Protein AF-0000000085121960 (afdb_homodimer)

pLDDT: mean 97.47, std 1.42, range [91.0, 98.88]

InterPro domains:
  IPR002716 PIN domain [PF01850] (2-125)
  IPR029060 PIN-like domain superfamily [SSF88723] (1-131)

Sequence (270 aa):
MVIVETDFIVAVSSASDARHDEAVRILRRNAGKLKLSPYTLIELDLLVKSGRLIVNLPAYYESLSKLLEFYGISLVEPNPVHLAIAWELRRKYTLTHFDSLHAAVAIAAGEPLASYDEIYRRVKELKYIHPSSLAMVIVETDFIVAVSSASDARHDEAVRILRRNAGKLKLSPYTLIELDLLVKSGRLIVNLPAYYESLSKLLEFYGISLVEPNPVHLAIAWELRRKYTLTHFDSLHAAVAIAAGEPLASYDEIYRRVKELKYIHPSSLA

Structure (mmCIF, N/CA/C/O backbone):
data_AF-0000000085121960-model_v1
#
loop_
_entity.id
_entity.type
_entity.pdbx_description
1 polymer 'PilT protein domain protein'
#
loop_
_atom_site.group_PDB
_atom_site.id
_atom_site.type_symbol
_atom_site.label_atom_id
_atom_site.label_alt_id
_atom_site.label_comp_id
_atom_site.label_asym_id
_atom_site.label_entity_id
_atom_site.label_seq_id
_atom_site.pdbx_PDB_ins_code
_atom_site.Cartn_x
_atom_site.Cartn_y
_atom_site.Cartn_z
_atom_site.occupancy
_atom_site.B_iso_or_equiv
_atom_site.auth_seq_id
_atom_site.auth_comp_id
_atom_site.auth_asym_id
_atom_site.auth_atom_id
_atom_site.pdbx_PDB_model_num
ATOM 1 N N . MET A 1 1 ? -6.656 6.973 18.484 1 95.25 1 MET A N 1
ATOM 2 C CA . MET A 1 1 ? -5.562 7.223 17.562 1 95.25 1 MET A CA 1
ATOM 3 C C . MET A 1 1 ? -6.047 8.023 16.359 1 95.25 1 MET A C 1
ATOM 5 O O . MET A 1 1 ? -7.25 8.117 16.109 1 95.25 1 MET A O 1
ATOM 9 N N . VAL A 1 2 ? -5.152 8.789 15.719 1 98.44 2 VAL A N 1
ATOM 10 C CA . VAL A 1 2 ? -5.469 9.594 14.539 1 98.44 2 VAL A CA 1
ATOM 11 C C . VAL A 1 2 ? -4.648 9.109 13.352 1 98.44 2 VAL A C 1
ATOM 13 O O . VAL A 1 2 ? -3.455 8.828 13.484 1 98.44 2 VAL A O 1
ATOM 16 N N . ILE A 1 3 ? -5.32 8.93 12.234 1 98.75 3 ILE A N 1
ATOM 17 C CA . ILE A 1 3 ? -4.609 8.625 11 1 98.75 3 ILE A CA 1
ATOM 18 C C . ILE A 1 3 ? -4.184 9.914 10.312 1 98.75 3 ILE A C 1
ATOM 20 O O . ILE A 1 3 ? -5 10.828 10.133 1 98.75 3 ILE A O 1
ATOM 24 N N . VAL A 1 4 ? -2.922 10 9.984 1 98.62 4 VAL A N 1
ATOM 25 C CA . VAL A 1 4 ? -2.422 11.203 9.312 1 98.62 4 VAL A CA 1
ATOM 26 C C . VAL A 1 4 ? -2.203 10.914 7.832 1 98.62 4 VAL A C 1
ATOM 28 O O . VAL A 1 4 ? -1.774 9.812 7.461 1 98.62 4 VAL A O 1
ATOM 31 N N . GLU A 1 5 ? -2.529 11.859 7.016 1 98.25 5 GLU A N 1
ATOM 32 C CA . GLU A 1 5 ? -2.453 11.734 5.562 1 98.25 5 GLU A CA 1
ATOM 33 C C . GLU A 1 5 ? -1.028 11.961 5.062 1 98.25 5 GLU A C 1
ATOM 35 O O . GLU A 1 5 ? -0.172 12.445 5.809 1 98.25 5 GLU A O 1
ATOM 40 N N . THR A 1 6 ? -0.807 11.656 3.83 1 98.12 6 THR A N 1
ATOM 41 C CA . THR A 1 6 ? 0.503 11.727 3.193 1 98.12 6 THR A CA 1
ATOM 42 C C . THR A 1 6 ? 1.063 13.148 3.264 1 98.12 6 THR A C 1
ATOM 44 O O . THR A 1 6 ? 2.27 13.336 3.436 1 98.12 6 THR A O 1
ATOM 47 N N . ASP A 1 7 ? 0.188 14.18 3.188 1 97.81 7 ASP A N 1
ATOM 48 C CA . ASP A 1 7 ? 0.637 15.57 3.207 1 97.81 7 ASP A CA 1
ATOM 49 C C . ASP A 1 7 ? 1.291 15.914 4.543 1 97.81 7 ASP A C 1
ATOM 51 O O . ASP A 1 7 ? 2.232 16.703 4.59 1 97.81 7 ASP A O 1
ATOM 55 N N . PHE A 1 8 ? 0.855 15.305 5.598 1 98.31 8 PHE A N 1
ATOM 56 C CA . PHE A 1 8 ? 1.446 15.508 6.914 1 98.31 8 PHE A CA 1
ATOM 57 C C . PHE A 1 8 ? 2.869 14.969 6.961 1 98.31 8 PHE A C 1
ATOM 59 O O . PHE A 1 8 ? 3.777 15.633 7.457 1 98.31 8 PHE A O 1
ATOM 66 N N . ILE A 1 9 ? 3.119 13.789 6.453 1 97.75 9 ILE A N 1
ATOM 67 C CA . ILE A 1 9 ? 4.426 13.133 6.453 1 97.75 9 ILE A CA 1
ATOM 68 C C . ILE A 1 9 ? 5.387 13.906 5.555 1 97.75 9 ILE A C 1
ATOM 70 O O . ILE A 1 9 ? 6.574 14.039 5.867 1 97.75 9 ILE A O 1
ATOM 74 N N . VAL A 1 10 ? 4.852 14.414 4.418 1 97.44 10 VAL A N 1
ATOM 75 C CA . VAL A 1 10 ? 5.672 15.234 3.533 1 97.44 10 VAL A CA 1
ATOM 76 C C . VAL A 1 10 ? 6.102 16.516 4.266 1 97.44 10 VAL A C 1
ATOM 78 O O . VAL A 1 10 ? 7.27 16.891 4.215 1 97.44 10 VAL A O 1
ATOM 81 N N . ALA A 1 11 ? 5.156 17.125 4.992 1 97.88 11 ALA A N 1
ATOM 82 C CA . ALA A 1 11 ? 5.461 18.344 5.754 1 97.88 11 ALA A CA 1
ATOM 83 C C . ALA A 1 11 ? 6.512 18.062 6.824 1 97.88 11 ALA A C 1
ATOM 85 O O . ALA A 1 11 ? 7.422 18.859 7.039 1 97.88 11 ALA A O 1
ATOM 86 N N . VAL A 1 12 ? 6.422 16.922 7.492 1 97.69 12 VAL A N 1
ATOM 87 C CA . VAL A 1 12 ? 7.363 16.531 8.539 1 97.69 12 VAL A CA 1
ATOM 88 C C . VAL A 1 12 ? 8.75 16.328 7.934 1 97.69 12 VAL A C 1
ATOM 90 O O . VAL A 1 12 ? 9.758 16.75 8.516 1 97.69 12 VAL A O 1
ATOM 93 N N . SER A 1 13 ? 8.812 15.773 6.734 1 94.69 13 SER A N 1
ATOM 94 C CA . SER A 1 13 ? 10.062 15.281 6.176 1 94.69 13 SER A CA 1
ATOM 95 C C . SER A 1 13 ? 10.766 16.359 5.359 1 94.69 13 SER A C 1
ATOM 97 O O . SER A 1 13 ? 11.938 16.234 5.012 1 94.69 13 SER A O 1
ATOM 99 N N . SER A 1 14 ? 10.047 17.391 4.965 1 93.69 14 SER A N 1
ATOM 100 C CA . SER A 1 14 ? 10.609 18.438 4.113 1 93.69 14 SER A CA 1
ATOM 101 C C . SER A 1 14 ? 10.781 19.75 4.887 1 93.69 14 SER A C 1
ATOM 103 O O . SER A 1 14 ? 9.812 20.453 5.148 1 93.69 14 SER A O 1
ATOM 105 N N . ALA A 1 15 ? 11.984 20.125 5.051 1 93.06 15 ALA A N 1
ATOM 106 C CA . ALA A 1 15 ? 12.289 21.344 5.801 1 93.06 15 ALA A CA 1
ATOM 107 C C . ALA A 1 15 ? 11.812 22.594 5.047 1 93.06 15 ALA A C 1
ATOM 109 O O . ALA A 1 15 ? 11.578 23.641 5.648 1 93.06 15 ALA A O 1
ATOM 110 N N . SER A 1 16 ? 11.688 22.469 3.73 1 93.88 16 SER A N 1
ATOM 111 C CA . SER A 1 16 ? 11.305 23.609 2.916 1 93.88 16 SER A CA 1
ATOM 112 C C . SER A 1 16 ? 9.789 23.766 2.852 1 93.88 16 SER A C 1
ATOM 114 O O . SER A 1 16 ? 9.273 24.766 2.342 1 93.88 16 SER A O 1
ATOM 116 N N . ASP A 1 17 ? 9.078 22.75 3.365 1 94.94 17 ASP A N 1
ATOM 117 C CA . ASP A 1 17 ? 7.621 22.844 3.406 1 94.94 17 ASP A CA 1
ATOM 118 C C . ASP A 1 17 ? 7.168 23.922 4.395 1 94.94 17 ASP A C 1
ATOM 120 O O . ASP A 1 17 ? 7.68 24 5.512 1 94.94 17 ASP A O 1
ATOM 124 N N . ALA A 1 18 ? 6.223 24.75 4.023 1 96.12 18 ALA A N 1
ATOM 125 C CA . ALA A 1 18 ? 5.738 25.859 4.836 1 96.12 18 ALA A CA 1
ATOM 126 C C . ALA A 1 18 ? 5.16 25.359 6.156 1 96.12 18 ALA A C 1
ATOM 128 O O . ALA A 1 18 ? 5.133 26.094 7.148 1 96.12 18 ALA A O 1
ATOM 129 N N . ARG A 1 19 ? 4.77 24.109 6.219 1 97.56 19 ARG A N 1
ATOM 130 C CA . ARG A 1 19 ? 4.113 23.562 7.402 1 97.56 19 ARG A CA 1
ATOM 131 C C . ARG A 1 19 ? 5.078 22.703 8.219 1 97.56 19 ARG A C 1
ATOM 133 O O . ARG A 1 19 ? 4.672 22.031 9.164 1 97.56 19 ARG A O 1
ATOM 140 N N . HIS A 1 20 ? 6.32 22.688 7.828 1 98 20 HIS A N 1
ATOM 141 C CA . HIS A 1 20 ? 7.309 21.797 8.414 1 98 20 HIS A CA 1
ATOM 142 C C . HIS A 1 20 ? 7.363 21.938 9.93 1 98 20 HIS A C 1
ATOM 144 O O . HIS A 1 20 ? 7.176 20.969 10.664 1 98 20 HIS A O 1
ATOM 150 N N . ASP A 1 21 ? 7.531 23.188 10.406 1 97.94 21 ASP A N 1
ATOM 151 C CA . ASP A 1 21 ? 7.699 23.422 11.836 1 97.94 21 ASP A CA 1
ATOM 152 C C . ASP A 1 21 ? 6.457 22.984 12.617 1 97.94 21 ASP A C 1
ATOM 154 O O . ASP A 1 21 ? 6.566 22.344 13.656 1 97.94 21 ASP A O 1
ATOM 158 N N . GLU A 1 22 ? 5.359 23.312 12.117 1 98.31 22 GLU A N 1
ATOM 159 C CA . GLU A 1 22 ? 4.113 22.906 12.766 1 98.31 22 GLU A CA 1
ATOM 160 C C . GLU A 1 22 ? 3.973 21.391 12.789 1 98.31 22 GLU A C 1
ATOM 162 O O . GLU A 1 22 ? 3.631 20.812 13.812 1 98.31 22 GLU A O 1
ATOM 167 N N . ALA A 1 23 ? 4.211 20.688 11.633 1 98.56 23 ALA A N 1
ATOM 168 C CA . ALA A 1 23 ? 4.07 19.25 11.508 1 98.56 23 ALA A CA 1
ATOM 169 C C . ALA A 1 23 ? 5.004 18.516 12.477 1 98.56 23 ALA A C 1
ATOM 171 O O . ALA A 1 23 ? 4.613 17.531 13.102 1 98.56 23 ALA A O 1
ATOM 172 N N . VAL A 1 24 ? 6.238 19.047 12.625 1 98.19 24 VAL A N 1
ATOM 173 C CA . VAL A 1 24 ? 7.215 18.438 13.523 1 98.19 24 VAL A CA 1
ATOM 174 C C . VAL A 1 24 ? 6.75 18.578 14.969 1 98.19 24 VAL A C 1
ATOM 176 O O . VAL A 1 24 ? 6.859 17.641 15.766 1 98.19 24 VAL A O 1
ATOM 179 N N . ARG A 1 25 ? 6.215 19.719 15.312 1 98.31 25 ARG A N 1
ATOM 180 C CA . ARG A 1 25 ? 5.688 19.938 16.656 1 98.31 25 ARG A CA 1
ATOM 181 C C . ARG A 1 25 ? 4.543 18.969 16.953 1 98.31 25 ARG A C 1
ATOM 183 O O . ARG A 1 25 ? 4.484 18.375 18.031 1 98.31 25 ARG A O 1
ATOM 190 N N . ILE A 1 26 ? 3.66 18.844 15.977 1 98.56 26 ILE A N 1
ATOM 191 C CA . ILE A 1 26 ? 2.518 17.938 16.109 1 98.56 26 ILE A CA 1
ATOM 192 C C . ILE A 1 26 ? 3.006 16.516 16.281 1 98.56 26 ILE A C 1
ATOM 194 O O . ILE A 1 26 ? 2.502 15.773 17.125 1 98.56 26 ILE A O 1
ATOM 198 N N . LEU A 1 27 ? 3.982 16.141 15.492 1 98.38 27 LEU A N 1
ATOM 199 C CA . LEU A 1 27 ? 4.562 14.797 15.562 1 98.38 27 LEU A CA 1
ATOM 200 C C . LEU A 1 27 ? 5.121 14.516 16.953 1 98.38 27 LEU A C 1
ATOM 202 O O . LEU A 1 27 ? 4.832 13.477 17.547 1 98.38 27 LEU A O 1
ATOM 206 N N . ARG A 1 28 ? 5.836 15.477 17.484 1 98.12 28 ARG A N 1
ATOM 207 C CA . ARG A 1 28 ? 6.461 15.328 18.781 1 98.12 28 ARG A CA 1
ATOM 208 C C . ARG A 1 28 ? 5.406 15.234 19.891 1 98.12 28 ARG A C 1
ATOM 210 O O . ARG A 1 28 ? 5.516 14.391 20.781 1 98.12 28 ARG A O 1
ATOM 217 N N . ARG A 1 29 ? 4.391 15.961 19.781 1 97.94 29 ARG A N 1
ATOM 218 C CA . ARG A 1 29 ? 3.361 16.047 20.812 1 97.94 29 ARG A CA 1
ATOM 219 C C . ARG A 1 29 ? 2.469 14.812 20.812 1 97.94 29 ARG A C 1
ATOM 221 O O . ARG A 1 29 ? 1.877 14.461 21.828 1 97.94 29 ARG A O 1
ATOM 228 N N . ASN A 1 30 ? 2.381 14.211 19.688 1 98.19 30 ASN A N 1
ATOM 229 C CA . ASN A 1 30 ? 1.439 13.102 19.547 1 98.19 30 ASN A CA 1
ATOM 230 C C . ASN A 1 30 ? 2.16 11.781 19.297 1 98.19 30 ASN A C 1
ATOM 232 O O . ASN A 1 30 ? 1.61 10.875 18.672 1 98.19 30 ASN A O 1
ATOM 236 N N . ALA A 1 31 ? 3.398 11.727 19.75 1 97.25 31 ALA A N 1
ATOM 237 C CA . ALA A 1 31 ? 4.164 10.484 19.609 1 97.25 31 ALA A CA 1
ATOM 238 C C . ALA A 1 31 ? 3.385 9.305 20.188 1 97.25 31 ALA A C 1
ATOM 240 O O . ALA A 1 31 ? 2.807 9.391 21.266 1 97.25 31 ALA A O 1
ATOM 241 N N . GLY A 1 32 ? 3.279 8.258 19.406 1 97.56 32 GLY A N 1
ATOM 242 C CA . GLY A 1 32 ? 2.59 7.051 19.844 1 97.56 32 GLY A CA 1
ATOM 243 C C . GLY A 1 32 ? 1.089 7.117 19.625 1 97.56 32 GLY A C 1
ATOM 244 O O . GLY A 1 32 ? 0.378 6.148 19.906 1 97.56 32 GLY A O 1
ATOM 245 N N . LYS A 1 33 ? 0.595 8.234 19.062 1 98 33 LYS A N 1
ATOM 246 C CA . LYS A 1 33 ? -0.849 8.43 18.953 1 98 33 LYS A CA 1
ATOM 247 C C . LYS A 1 33 ? -1.276 8.578 17.5 1 98 33 LYS A C 1
ATOM 249 O O . LYS A 1 33 ? -2.445 8.852 17.219 1 98 33 LYS A O 1
ATOM 254 N N . LEU A 1 34 ? -0.331 8.461 16.609 1 98.44 34 LEU A N 1
ATOM 255 C CA . LEU A 1 34 ? -0.587 8.633 15.188 1 98.44 34 LEU A CA 1
ATOM 256 C C . LEU A 1 34 ? -0.409 7.312 14.445 1 98.44 34 LEU A C 1
ATOM 258 O O . LEU A 1 34 ? 0.434 6.492 14.812 1 98.44 34 LEU A O 1
ATOM 262 N N . LYS A 1 35 ? -1.202 7.16 13.414 1 98.25 35 LYS A N 1
ATOM 263 C CA . LYS A 1 35 ? -1.062 6.059 12.461 1 98.25 35 LYS A CA 1
ATOM 264 C C . LYS A 1 35 ? -1.028 6.57 11.023 1 98.25 35 LYS A C 1
ATOM 266 O O . LYS A 1 35 ? -1.377 7.727 10.766 1 98.25 35 LYS A O 1
ATOM 271 N N . LEU A 1 36 ? -0.566 5.734 10.219 1 97.94 36 LEU A N 1
ATOM 272 C CA . LEU A 1 36 ? -0.521 6.062 8.797 1 97.94 36 LEU A CA 1
ATOM 273 C C . LEU A 1 36 ? -1.375 5.094 7.988 1 97.94 36 LEU A C 1
ATOM 275 O O . LEU A 1 36 ? -1.459 3.908 8.32 1 97.94 36 LEU A O 1
ATOM 279 N N . SER A 1 37 ? -2.021 5.641 6.93 1 97.88 37 SER A N 1
ATOM 280 C CA . SER A 1 37 ? -2.621 4.773 5.922 1 97.88 37 SER A CA 1
ATOM 281 C C . SER A 1 37 ? -1.578 3.85 5.297 1 97.88 37 SER A C 1
ATOM 283 O O . SER A 1 37 ? -0.458 4.273 5.008 1 97.88 37 SER A O 1
ATOM 285 N N . PRO A 1 38 ? -1.947 2.604 5.125 1 97 38 PRO A N 1
ATOM 286 C CA . PRO A 1 38 ? -0.981 1.702 4.496 1 97 38 PRO A CA 1
ATOM 287 C C . PRO A 1 38 ? -0.669 2.09 3.051 1 97 38 PRO A C 1
ATOM 289 O O . PRO A 1 38 ? 0.305 1.603 2.473 1 97 38 PRO A O 1
ATOM 292 N N . TYR A 1 39 ? -1.401 3.02 2.438 1 97.94 39 TYR A N 1
ATOM 293 C CA . TYR A 1 39 ? -1.257 3.395 1.035 1 97.94 39 TYR A CA 1
ATOM 294 C C . TYR A 1 39 ? -0.374 4.629 0.889 1 97.94 39 TYR A C 1
ATOM 296 O O . TYR A 1 39 ? -0.057 5.043 -0.229 1 97.94 39 TYR A O 1
ATOM 304 N N . THR A 1 40 ? 0.069 5.152 2.062 1 98.19 40 THR A N 1
ATOM 305 C CA . THR A 1 40 ? 0.896 6.355 2.076 1 98.19 40 THR A CA 1
ATOM 306 C C . THR A 1 40 ? 2.244 6.09 1.411 1 98.19 40 THR A C 1
ATOM 308 O O . THR A 1 40 ? 2.719 6.902 0.614 1 98.19 40 THR A O 1
ATOM 311 N N . LEU A 1 41 ? 2.797 4.898 1.649 1 98.06 41 LEU A N 1
ATOM 312 C CA . LEU A 1 41 ? 4.152 4.633 1.178 1 98.06 41 LEU A CA 1
ATOM 313 C C . LEU A 1 41 ? 4.184 4.516 -0.343 1 98.06 41 LEU A C 1
ATOM 315 O O . LEU A 1 41 ? 5.074 5.066 -0.993 1 98.06 41 LEU A O 1
ATOM 319 N N . ILE A 1 42 ? 3.197 3.834 -0.918 1 97.69 42 ILE A N 1
ATOM 320 C CA . ILE A 1 42 ? 3.168 3.717 -2.371 1 97.69 42 ILE A CA 1
ATOM 321 C C . ILE A 1 42 ? 2.871 5.082 -2.994 1 97.69 42 ILE A C 1
ATOM 323 O O . ILE A 1 42 ? 3.389 5.406 -4.062 1 97.69 42 ILE A O 1
ATOM 327 N N . GLU A 1 43 ? 2.004 5.816 -2.354 1 97.19 43 GLU A N 1
ATOM 328 C CA . GLU A 1 43 ? 1.742 7.168 -2.84 1 97.19 43 GLU A CA 1
ATOM 329 C C . GLU A 1 43 ? 3.02 8 -2.861 1 97.19 43 GLU A C 1
ATOM 331 O O . GLU A 1 43 ? 3.318 8.664 -3.859 1 97.19 43 GLU A O 1
ATOM 336 N N . LEU A 1 44 ? 3.801 7.996 -1.776 1 97.56 44 LEU A N 1
ATOM 337 C CA . LEU A 1 44 ? 5.066 8.719 -1.693 1 97.56 44 LEU A CA 1
ATOM 338 C C . LEU A 1 44 ? 6.016 8.281 -2.801 1 97.56 44 LEU A C 1
ATOM 340 O O . LEU A 1 44 ? 6.648 9.117 -3.449 1 97.56 44 LEU A O 1
ATOM 344 N N . ASP A 1 45 ? 6.066 6.969 -2.996 1 97.56 45 ASP A N 1
ATOM 345 C CA . ASP A 1 45 ? 6.973 6.426 -4.004 1 97.56 45 ASP A CA 1
ATOM 346 C C . ASP A 1 45 ? 6.578 6.883 -5.406 1 97.56 45 ASP A C 1
ATOM 348 O O . ASP A 1 45 ? 7.441 7.172 -6.234 1 97.56 45 ASP A O 1
ATOM 352 N N . LEU A 1 46 ? 5.277 6.98 -5.68 1 95.19 46 LEU A N 1
ATOM 353 C CA . LEU A 1 46 ? 4.793 7.453 -6.973 1 95.19 46 LEU A CA 1
ATOM 354 C C . LEU A 1 46 ? 5.062 8.945 -7.145 1 95.19 46 LEU A C 1
ATOM 356 O O . LEU A 1 46 ? 5.344 9.406 -8.25 1 95.19 46 LEU A O 1
ATOM 360 N N . LEU A 1 47 ? 4.949 9.719 -6.09 1 95.81 47 LEU A N 1
ATOM 361 C CA . LEU A 1 47 ? 5.293 11.133 -6.141 1 95.81 47 LEU A CA 1
ATOM 362 C C . LEU A 1 47 ? 6.766 11.328 -6.48 1 95.81 47 LEU A C 1
ATOM 364 O O . LEU A 1 47 ? 7.117 12.219 -7.258 1 95.81 47 LEU A O 1
ATOM 368 N N . VAL A 1 48 ? 7.59 1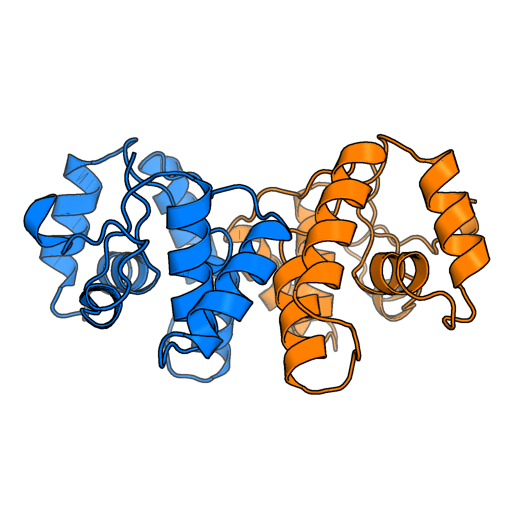0.5 -5.895 1 96.62 4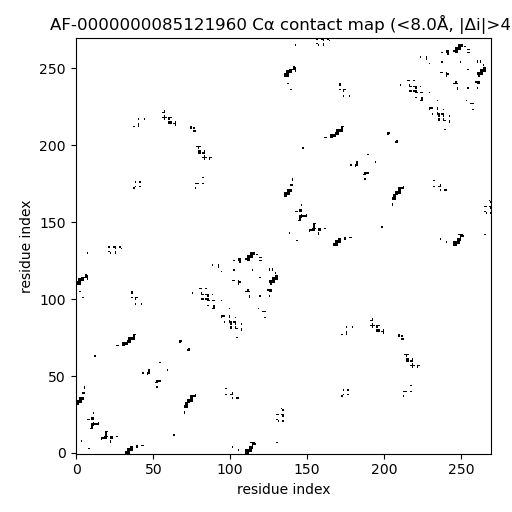8 VAL A N 1
ATOM 369 C CA . VAL A 1 48 ? 9.023 10.555 -6.164 1 96.62 48 VAL A CA 1
ATOM 370 C C . VAL A 1 48 ? 9.289 10.18 -7.621 1 96.62 48 VAL A C 1
ATOM 372 O O . VAL A 1 48 ? 10.016 10.883 -8.328 1 96.62 48 VAL A O 1
ATOM 375 N N . LYS A 1 49 ? 8.672 9.125 -8.055 1 93.94 49 LYS A N 1
ATOM 376 C CA . LYS A 1 49 ? 8.852 8.625 -9.414 1 93.94 49 LYS A CA 1
ATOM 377 C C . LYS A 1 49 ? 8.438 9.672 -10.445 1 93.94 49 LYS A C 1
ATOM 379 O O . LY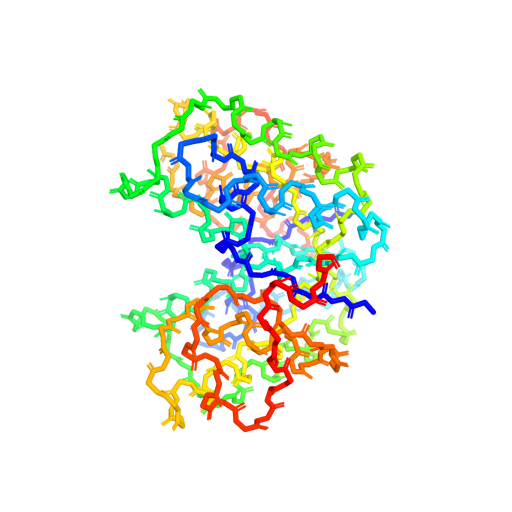S A 1 49 ? 9.07 9.805 -11.492 1 93.94 49 LYS A O 1
ATOM 384 N N . SER A 1 50 ? 7.41 10.43 -10.18 1 94.56 50 SER A N 1
ATOM 385 C CA . SER A 1 50 ? 6.863 11.406 -11.117 1 94.56 50 SER A CA 1
ATOM 386 C C . SER A 1 50 ? 7.648 12.711 -11.062 1 94.56 50 SER A C 1
ATOM 388 O O . SER A 1 50 ? 7.426 13.609 -11.883 1 94.56 50 SER A O 1
ATOM 390 N N . GLY A 1 51 ? 8.461 12.922 -10.078 1 94.81 51 GLY A N 1
ATOM 391 C CA . GLY A 1 51 ? 9.227 14.148 -9.914 1 94.81 51 GLY A CA 1
ATOM 392 C C . GLY A 1 51 ? 8.5 15.203 -9.094 1 94.81 51 GLY A C 1
ATOM 393 O O . GLY A 1 51 ? 9.023 16.297 -8.883 1 94.81 51 GLY A O 1
ATOM 394 N N . ARG A 1 52 ? 7.332 14.906 -8.523 1 94.88 52 ARG A N 1
ATOM 395 C CA . ARG A 1 52 ? 6.551 15.859 -7.742 1 94.88 52 ARG A CA 1
ATOM 396 C C . ARG A 1 52 ? 7.09 15.969 -6.32 1 94.88 52 ARG A C 1
ATOM 398 O O . ARG A 1 52 ? 6.777 16.922 -5.605 1 94.88 52 ARG A O 1
ATOM 405 N N . LEU A 1 53 ? 7.84 15 -5.938 1 95.31 53 LEU A N 1
ATOM 406 C CA . LEU A 1 53 ? 8.594 15 -4.688 1 95.31 53 LEU A CA 1
ATOM 407 C C . LEU A 1 53 ? 10.07 14.688 -4.945 1 95.31 53 LEU A C 1
ATOM 409 O O . LEU A 1 53 ? 10.406 13.594 -5.402 1 95.31 53 L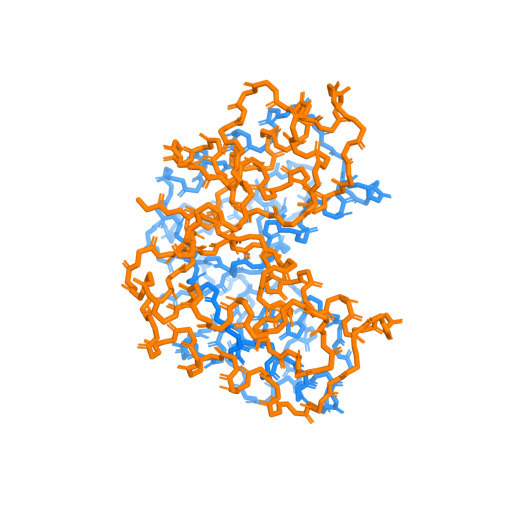EU A O 1
ATOM 413 N N . ILE A 1 54 ? 10.914 15.617 -4.707 1 95.75 54 ILE A N 1
ATOM 414 C CA . ILE A 1 54 ? 12.344 15.469 -4.957 1 95.75 54 ILE A CA 1
ATOM 415 C C . ILE A 1 54 ? 13.07 15.164 -3.648 1 95.75 54 ILE A C 1
ATOM 417 O O . ILE A 1 54 ? 13.055 15.977 -2.721 1 95.75 54 ILE A O 1
ATOM 421 N N . VAL A 1 55 ? 13.656 14.031 -3.604 1 96.69 55 VAL A N 1
ATOM 422 C CA . VAL A 1 55 ? 14.336 13.602 -2.389 1 96.69 55 VAL A CA 1
ATOM 423 C C . VAL A 1 55 ? 15.617 12.844 -2.754 1 96.69 55 VAL A C 1
ATOM 425 O O . VAL A 1 55 ? 15.812 12.469 -3.912 1 96.69 55 VAL A O 1
ATOM 428 N N . ASN A 1 56 ? 16.516 12.688 -1.787 1 96.38 56 ASN A N 1
ATOM 429 C CA . ASN A 1 56 ? 17.719 11.875 -1.957 1 96.38 56 ASN A CA 1
ATOM 430 C C . ASN A 1 56 ? 17.438 10.406 -1.661 1 96.38 56 ASN A C 1
ATOM 432 O O . ASN A 1 56 ? 17.109 10.047 -0.529 1 96.38 56 ASN A O 1
ATOM 436 N N . LEU A 1 57 ? 17.641 9.594 -2.701 1 96.81 57 LEU A N 1
ATOM 437 C CA . LEU A 1 57 ? 17.359 8.172 -2.559 1 96.81 57 LEU A CA 1
ATOM 438 C C . LEU A 1 57 ? 18.656 7.367 -2.525 1 96.81 57 LEU A C 1
ATOM 440 O O . LEU A 1 57 ? 19.641 7.746 -3.164 1 96.81 57 LEU A O 1
ATOM 444 N N . PRO A 1 58 ? 18.656 6.305 -1.708 1 97.19 58 PRO A N 1
ATOM 445 C CA . PRO A 1 58 ? 17.578 5.699 -0.925 1 97.19 58 PRO A CA 1
ATOM 446 C C . PRO A 1 58 ? 17.484 6.258 0.492 1 97.19 58 PRO A C 1
ATOM 448 O O . PRO A 1 58 ? 16.641 5.836 1.275 1 97.19 58 PRO A O 1
ATOM 451 N N . ALA A 1 59 ? 18.281 7.258 0.857 1 97.75 59 ALA A N 1
ATOM 452 C CA . ALA A 1 59 ? 18.422 7.797 2.205 1 97.75 59 ALA A CA 1
ATOM 453 C C . ALA A 1 59 ? 17.094 8.328 2.736 1 97.75 59 ALA A C 1
ATOM 455 O O . ALA A 1 59 ? 16.812 8.211 3.93 1 97.75 59 ALA A O 1
ATOM 456 N N . TYR A 1 60 ? 16.312 8.914 1.871 1 98 60 TYR A N 1
ATOM 457 C CA . TYR A 1 60 ? 15.016 9.438 2.273 1 98 60 TYR A CA 1
ATOM 458 C C . TYR A 1 60 ? 14.156 8.352 2.895 1 98 60 TYR A C 1
ATOM 460 O O . TYR A 1 60 ? 13.602 8.531 3.982 1 98 60 TYR A O 1
ATOM 468 N N . TYR A 1 61 ? 14.039 7.18 2.295 1 98.5 61 TYR A N 1
ATOM 469 C CA . TYR A 1 61 ? 13.203 6.086 2.783 1 98.5 61 TYR A CA 1
ATOM 470 C C . TYR A 1 61 ? 13.766 5.516 4.082 1 98.5 61 TYR A C 1
ATOM 472 O O . TYR A 1 61 ? 13.008 5.188 4.996 1 98.5 61 TYR A O 1
ATOM 480 N N . GLU A 1 62 ? 15.07 5.375 4.145 1 98.12 62 GLU A N 1
ATOM 481 C CA . GLU A 1 62 ? 15.711 4.875 5.359 1 98.12 62 GLU A CA 1
ATOM 482 C C . GLU A 1 62 ? 15.453 5.809 6.539 1 98.12 62 GLU A C 1
ATOM 484 O O . GLU A 1 62 ? 15.148 5.348 7.641 1 98.12 62 GLU A O 1
ATOM 489 N N . SER A 1 63 ? 15.555 7.105 6.285 1 97.94 63 SER A N 1
ATOM 490 C CA . SER A 1 63 ? 15.289 8.094 7.324 1 97.94 63 SER A CA 1
ATOM 491 C C . SER A 1 63 ? 13.828 8.078 7.746 1 97.94 63 SER A C 1
ATOM 493 O O . SER A 1 63 ? 13.516 8.227 8.93 1 97.94 63 SER A O 1
ATOM 495 N N . LEU A 1 64 ? 12.945 7.953 6.781 1 98.12 64 LEU A N 1
ATOM 496 C CA . LEU A 1 64 ? 11.516 7.895 7.082 1 98.12 64 LEU A CA 1
ATOM 497 C C . LEU A 1 64 ? 11.195 6.688 7.957 1 98.12 64 LEU A C 1
ATOM 499 O O . LEU A 1 64 ? 10.391 6.789 8.891 1 98.12 64 LEU A O 1
ATOM 503 N N . SER A 1 65 ? 11.781 5.535 7.652 1 98.25 65 SER A N 1
ATOM 504 C CA . SER A 1 65 ? 11.594 4.336 8.461 1 98.25 65 SER A CA 1
ATOM 505 C C . SER A 1 65 ? 11.984 4.578 9.914 1 98.25 65 SER A C 1
ATOM 507 O O . SER A 1 65 ? 11.242 4.227 10.828 1 98.25 65 SER A O 1
ATOM 509 N N . LYS A 1 66 ? 13.117 5.203 10.133 1 98.06 66 LYS A N 1
ATOM 510 C CA . LYS A 1 66 ? 13.602 5.508 11.477 1 98.06 66 LYS A CA 1
ATOM 511 C C . LYS A 1 66 ? 12.672 6.5 12.18 1 98.06 66 LYS A C 1
ATOM 513 O O . LYS A 1 66 ? 12.43 6.379 13.383 1 98.06 66 LYS A O 1
ATOM 518 N N . LEU A 1 67 ? 12.234 7.465 11.422 1 97.88 67 LEU A N 1
ATOM 519 C CA . LEU A 1 67 ? 11.328 8.477 11.961 1 97.88 67 LEU A CA 1
ATOM 520 C C . LEU A 1 67 ? 10.047 7.836 12.484 1 97.88 67 LEU A C 1
ATOM 522 O O . LEU A 1 67 ? 9.617 8.109 13.602 1 97.88 67 LEU A O 1
ATOM 526 N N . LEU A 1 68 ? 9.438 6.98 11.656 1 98.06 68 LEU A N 1
ATOM 527 C CA . LEU A 1 68 ? 8.203 6.316 12.047 1 98.06 68 LEU A CA 1
ATOM 528 C C . LEU A 1 68 ? 8.406 5.461 13.289 1 98.06 68 LEU A C 1
ATOM 530 O O . LEU A 1 68 ? 7.582 5.484 14.211 1 98.06 68 LEU A O 1
ATOM 534 N N . GLU A 1 69 ? 9.5 4.762 13.273 1 97.69 69 GLU A N 1
ATOM 535 C CA . GLU A 1 69 ? 9.82 3.912 14.422 1 97.69 69 GLU A CA 1
ATOM 536 C C . GLU A 1 69 ? 10.039 4.746 15.68 1 97.69 69 GLU A C 1
ATOM 538 O O . GLU A 1 69 ? 9.5 4.426 16.734 1 97.69 69 GLU A O 1
ATOM 543 N N . PHE A 1 70 ? 10.766 5.785 15.602 1 98 70 PHE A N 1
ATOM 544 C CA . PHE A 1 70 ? 11.133 6.621 16.734 1 98 70 PHE A CA 1
ATOM 545 C C . PHE A 1 70 ? 9.898 7.246 17.375 1 98 70 PHE A C 1
ATOM 547 O O . PHE A 1 70 ? 9.781 7.285 18.594 1 98 70 PHE A O 1
ATOM 554 N N . TYR A 1 71 ? 8.93 7.641 16.531 1 98.06 71 TYR A N 1
ATOM 555 C CA . TYR A 1 71 ? 7.773 8.352 17.047 1 98.06 71 TYR A CA 1
ATOM 556 C C . TYR A 1 71 ? 6.598 7.41 17.25 1 98.06 71 TYR A C 1
ATOM 558 O O . TYR A 1 71 ? 5.488 7.852 17.562 1 98.06 71 TYR A O 1
ATOM 566 N N . GLY A 1 72 ? 6.84 6.109 17.047 1 97.62 72 GLY A N 1
ATOM 567 C CA . GLY A 1 72 ? 5.82 5.105 17.312 1 97.62 72 GLY A CA 1
ATOM 568 C C . GLY A 1 72 ? 4.637 5.195 16.375 1 97.62 72 GLY A C 1
ATOM 569 O O . GLY A 1 72 ? 3.486 5.051 16.797 1 97.62 72 GLY A O 1
ATOM 570 N N . ILE A 1 73 ? 4.902 5.508 15.102 1 97.81 73 ILE A N 1
ATOM 571 C CA . ILE A 1 73 ? 3.85 5.562 14.094 1 97.81 73 ILE A CA 1
ATOM 572 C C . ILE A 1 73 ? 3.752 4.219 13.375 1 97.81 73 ILE A C 1
ATOM 574 O O . ILE A 1 73 ? 4.688 3.805 12.688 1 97.81 73 ILE A O 1
ATOM 578 N N . SER A 1 74 ? 2.629 3.58 13.578 1 96 74 SER A N 1
ATOM 579 C CA . SER A 1 74 ? 2.383 2.326 12.867 1 96 74 SER A CA 1
ATOM 580 C C . SER A 1 74 ? 1.493 2.545 11.648 1 96 74 SER A C 1
ATOM 582 O O . SER A 1 74 ? 0.84 3.582 11.531 1 96 74 SER A O 1
ATOM 584 N N . LEU A 1 75 ? 1.549 1.641 10.75 1 96.75 75 LEU A N 1
ATOM 585 C CA . LEU A 1 75 ? 0.669 1.685 9.586 1 96.75 75 LEU A CA 1
ATOM 586 C C . LEU A 1 75 ? -0.548 0.788 9.789 1 96.75 75 LEU A C 1
ATOM 588 O O . LEU A 1 75 ? -0.428 -0.314 10.328 1 96.75 75 LEU A O 1
ATOM 592 N N . VAL A 1 76 ? -1.696 1.255 9.383 1 97 76 VAL A N 1
ATOM 593 C CA . VAL A 1 76 ? -2.902 0.435 9.391 1 97 76 VAL A CA 1
ATOM 594 C C . VAL A 1 76 ? -2.729 -0.75 8.445 1 97 76 VAL A C 1
ATOM 596 O O . VAL A 1 76 ? -2.164 -0.605 7.355 1 97 76 VAL A O 1
ATOM 599 N N . GLU A 1 77 ? -3.156 -1.915 8.891 1 94.94 77 GLU A N 1
ATOM 600 C CA . GLU A 1 77 ? -3.074 -3.076 8.016 1 94.94 77 GLU A CA 1
ATOM 601 C C . GLU A 1 77 ? -3.949 -2.895 6.777 1 94.94 77 GLU A C 1
ATOM 603 O O . GLU A 1 77 ? -5.125 -2.537 6.887 1 94.94 77 GLU A O 1
ATOM 608 N N . PRO A 1 78 ? -3.332 -3.021 5.641 1 97.19 78 PRO A N 1
ATOM 609 C CA . PRO A 1 78 ? -4.176 -2.938 4.449 1 97.19 78 PRO A CA 1
ATOM 610 C C . PRO A 1 78 ? -5.242 -4.031 4.402 1 97.19 78 PRO A C 1
ATOM 612 O O . PRO A 1 78 ? -5.02 -5.137 4.898 1 97.19 78 PRO A O 1
ATOM 615 N N . ASN A 1 79 ? -6.332 -3.742 3.844 1 97.75 79 ASN A N 1
ATOM 616 C CA . ASN A 1 79 ? -7.473 -4.641 3.68 1 97.75 79 ASN A CA 1
ATOM 617 C C . ASN A 1 79 ? -8.25 -4.328 2.404 1 97.75 79 ASN A C 1
ATOM 619 O O . ASN A 1 79 ? -8.477 -3.16 2.082 1 97.75 79 ASN A O 1
ATOM 623 N N . PRO A 1 80 ? -8.703 -5.383 1.688 1 98.12 80 PRO A N 1
ATOM 624 C CA . PRO A 1 80 ? -9.469 -5.117 0.466 1 98.12 80 PRO A CA 1
ATOM 625 C C . PRO A 1 80 ? -10.703 -4.254 0.717 1 98.12 80 PRO A C 1
ATOM 627 O O . PRO A 1 80 ? -11.148 -3.535 -0.18 1 98.12 80 PRO A O 1
ATOM 630 N N . VAL A 1 81 ? -11.211 -4.273 1.919 1 98.19 81 VAL A N 1
ATOM 631 C CA . VAL A 1 81 ? -12.398 -3.494 2.23 1 98.19 81 VAL A CA 1
ATOM 632 C C . VAL A 1 81 ? -12.109 -2.006 2.049 1 98.19 81 VAL A C 1
ATOM 634 O O . VAL A 1 81 ? -13 -1.231 1.688 1 98.19 81 VAL A O 1
ATOM 637 N N . HIS A 1 82 ? -10.867 -1.601 2.291 1 98.75 82 HIS A N 1
ATOM 638 C CA . HIS A 1 82 ? -10.492 -0.217 2.021 1 98.75 82 HIS A CA 1
ATOM 639 C C . HIS A 1 82 ? -10.797 0.165 0.576 1 98.75 82 HIS A C 1
ATOM 641 O O . HIS A 1 82 ? -11.273 1.268 0.308 1 98.75 82 HIS A O 1
ATOM 647 N N . LEU A 1 83 ? -10.5 -0.757 -0.338 1 98.75 83 LEU A N 1
ATOM 648 C CA . LEU A 1 83 ? -10.703 -0.492 -1.759 1 98.75 83 LEU A CA 1
ATOM 649 C C . LEU A 1 83 ? -12.188 -0.397 -2.092 1 98.75 83 LEU A C 1
ATOM 651 O O . LEU A 1 83 ? -12.594 0.423 -2.92 1 98.75 83 LEU A O 1
ATOM 655 N N . ALA A 1 84 ? -12.984 -1.228 -1.463 1 98.62 84 ALA A N 1
ATOM 656 C CA . ALA A 1 84 ? -14.43 -1.177 -1.667 1 98.62 84 ALA A CA 1
ATOM 657 C C . ALA A 1 84 ? -15 0.161 -1.208 1 98.62 84 ALA A C 1
ATOM 659 O O . ALA A 1 84 ? -15.75 0.812 -1.946 1 98.62 84 ALA A O 1
ATOM 660 N N . ILE A 1 85 ? -14.609 0.547 -0.005 1 98.75 85 ILE A N 1
ATOM 661 C CA . ILE A 1 85 ? -15.078 1.812 0.547 1 98.75 85 ILE A CA 1
ATOM 662 C C . ILE A 1 85 ? -14.586 2.969 -0.317 1 98.75 85 ILE A C 1
ATOM 664 O O . ILE A 1 85 ? -15.344 3.887 -0.635 1 98.75 85 ILE A O 1
ATOM 668 N N . ALA A 1 86 ? -13.305 2.898 -0.726 1 98.69 86 ALA A N 1
ATOM 669 C CA . ALA A 1 86 ? -12.727 3.955 -1.552 1 98.69 86 ALA A CA 1
ATOM 670 C C . ALA A 1 86 ? -13.477 4.094 -2.873 1 98.69 86 ALA A C 1
ATOM 672 O O . ALA A 1 86 ? -13.703 5.207 -3.354 1 98.69 86 ALA A O 1
ATOM 673 N N . TRP A 1 87 ? -13.812 2.975 -3.477 1 97.94 87 TRP A N 1
ATOM 674 C CA . TRP A 1 87 ? -14.57 2.971 -4.723 1 97.94 87 TRP A CA 1
ATOM 675 C C . TRP A 1 87 ? -15.891 3.723 -4.559 1 97.94 87 TRP A C 1
ATOM 677 O O . TRP A 1 87 ? -16.234 4.559 -5.391 1 97.94 87 TRP A O 1
ATOM 687 N N . GLU A 1 88 ? -16.594 3.453 -3.512 1 98.06 88 GLU A N 1
ATOM 688 C CA . GLU A 1 88 ? -17.859 4.121 -3.236 1 98.06 88 GLU A CA 1
ATOM 689 C C . GLU A 1 88 ? -17.656 5.617 -3.016 1 98.06 88 GLU A C 1
ATOM 691 O O . GLU A 1 88 ? -18.453 6.43 -3.49 1 98.06 88 GLU A O 1
ATOM 696 N N . LEU A 1 89 ? -16.625 5.961 -2.279 1 98.56 89 LEU A N 1
ATOM 697 C CA . LEU A 1 89 ? -16.344 7.363 -1.985 1 98.56 89 LEU A CA 1
ATOM 698 C C . LEU A 1 89 ? -16.047 8.141 -3.266 1 98.56 89 LEU A C 1
ATOM 700 O O . LEU A 1 89 ? -16.469 9.289 -3.41 1 98.56 89 LEU A O 1
ATOM 704 N N . ARG A 1 90 ? -15.281 7.527 -4.191 1 96.81 90 ARG A N 1
ATOM 705 C CA . ARG A 1 90 ? -14.953 8.203 -5.445 1 96.81 90 ARG A CA 1
ATOM 706 C C . ARG A 1 90 ? -16.219 8.461 -6.27 1 96.81 90 ARG A C 1
ATOM 708 O O . ARG A 1 90 ? -16.312 9.477 -6.957 1 96.81 90 ARG A O 1
ATOM 715 N N . ARG A 1 91 ? -17.141 7.566 -6.191 1 95.81 91 ARG A N 1
ATOM 716 C CA . ARG A 1 91 ? -18.406 7.707 -6.914 1 95.81 91 ARG A CA 1
ATOM 717 C C . ARG A 1 91 ? -19.281 8.797 -6.297 1 95.81 91 ARG A C 1
ATOM 719 O O . ARG A 1 91 ? -19.953 9.539 -7.012 1 95.81 91 ARG A O 1
ATOM 726 N N . LYS A 1 92 ? -19.172 8.844 -5.004 1 97.5 92 LYS A N 1
ATOM 727 C CA . LYS A 1 92 ? -20.047 9.742 -4.262 1 97.5 92 LYS A CA 1
ATOM 728 C C . LYS A 1 92 ? -19.453 11.148 -4.18 1 97.5 92 LYS A C 1
ATOM 730 O O . LYS A 1 92 ? -20.188 12.141 -4.188 1 97.5 92 LYS A O 1
ATOM 735 N N . TYR A 1 93 ? -18.094 11.117 -4.117 1 97.06 93 TYR A N 1
ATOM 736 C CA . TYR A 1 93 ? -17.391 12.375 -3.924 1 97.06 93 TYR A CA 1
ATOM 737 C C . TYR A 1 93 ? -16.344 12.594 -5.012 1 97.06 93 TYR A C 1
ATOM 739 O O . TYR A 1 93 ? -16.016 11.672 -5.762 1 97.06 93 TYR A O 1
ATOM 747 N N . THR A 1 94 ? -15.875 13.711 -5.465 1 92.38 94 THR A N 1
ATOM 748 C CA . THR A 1 94 ? -14.852 14.008 -6.457 1 92.38 94 THR A CA 1
ATOM 749 C C . THR A 1 94 ? -13.453 13.914 -5.844 1 92.38 94 THR A C 1
ATOM 751 O O . THR A 1 94 ? -12.68 14.867 -5.895 1 92.38 94 THR A O 1
ATOM 754 N N . LEU A 1 95 ? -13.203 12.672 -5.285 1 97.38 95 LEU A N 1
ATOM 755 C CA . LEU A 1 95 ? -11.891 12.445 -4.68 1 97.38 95 LEU A CA 1
ATOM 756 C C . LEU A 1 95 ? -10.93 11.812 -5.68 1 97.38 95 LEU A C 1
ATOM 758 O O . LEU A 1 95 ? -11.352 11.055 -6.559 1 97.38 95 LEU A O 1
ATOM 762 N N . THR A 1 96 ? -9.648 12.133 -5.547 1 96.62 96 THR A N 1
ATOM 763 C CA . THR A 1 96 ? -8.633 11.414 -6.301 1 96.62 96 THR A CA 1
ATOM 764 C C . THR A 1 96 ? -8.5 9.977 -5.793 1 96.62 96 THR A C 1
ATOM 766 O O . THR A 1 96 ? -9.102 9.609 -4.785 1 96.62 96 THR A O 1
ATOM 769 N N . HIS A 1 97 ? -7.805 9.211 -6.484 1 96.69 97 HIS A N 1
ATOM 770 C CA . HIS A 1 97 ? -7.582 7.809 -6.141 1 96.69 97 HIS A CA 1
ATOM 771 C C . HIS A 1 97 ? -7.035 7.668 -4.723 1 96.69 97 HIS A C 1
ATOM 773 O O . HIS A 1 97 ? -7.625 6.98 -3.891 1 96.69 97 HIS A O 1
ATOM 779 N N . PHE A 1 98 ? -5.98 8.43 -4.406 1 97.44 98 PHE A N 1
ATOM 780 C CA . PHE A 1 98 ? -5.348 8.258 -3.105 1 97.44 98 PHE A CA 1
ATOM 781 C C . PHE A 1 98 ? -6.141 8.961 -2.016 1 97.44 98 PHE A C 1
ATOM 783 O O . PHE A 1 98 ? -6.234 8.469 -0.888 1 97.44 98 PHE A O 1
ATOM 790 N N . ASP A 1 99 ? -6.789 10.086 -2.312 1 98.38 99 ASP A N 1
ATOM 791 C CA . ASP A 1 99 ? -7.648 10.719 -1.316 1 98.38 99 ASP A CA 1
ATOM 792 C C . ASP A 1 99 ? -8.75 9.773 -0.853 1 98.38 99 ASP A C 1
ATOM 794 O O . ASP A 1 99 ? -9.031 9.68 0.343 1 98.38 99 ASP A O 1
ATOM 798 N N . SER A 1 100 ? -9.32 9.047 -1.799 1 98.56 100 SER A N 1
ATOM 799 C CA . SER A 1 100 ? -10.398 8.125 -1.468 1 98.56 100 SER A CA 1
ATOM 800 C C . SER A 1 100 ? -9.891 6.953 -0.632 1 98.56 100 SER A C 1
ATOM 802 O O . SER A 1 100 ? -10.578 6.484 0.275 1 98.56 100 SER A O 1
ATOM 804 N N . LEU A 1 101 ? -8.711 6.5 -0.891 1 98.5 101 LEU A N 1
ATOM 805 C CA . LEU A 1 101 ? -8.141 5.379 -0.151 1 98.5 101 LEU A CA 1
ATOM 806 C C . LEU A 1 101 ? -7.832 5.777 1.287 1 98.5 101 LEU A C 1
ATOM 808 O O . LEU A 1 101 ? -8.141 5.039 2.223 1 98.5 101 LEU A O 1
ATOM 812 N N . HIS A 1 102 ? -7.195 6.945 1.467 1 98.81 102 HIS A N 1
ATOM 813 C CA . HIS A 1 102 ? -6.887 7.41 2.814 1 98.81 102 HIS A CA 1
ATOM 814 C C . HIS A 1 102 ? -8.156 7.617 3.633 1 98.81 102 HIS A C 1
ATOM 816 O O . HIS A 1 102 ? -8.219 7.23 4.801 1 98.81 102 HIS A O 1
ATOM 822 N N . ALA A 1 103 ? -9.164 8.188 3.016 1 98.88 103 ALA A N 1
ATOM 823 C CA . ALA A 1 103 ? -10.453 8.344 3.691 1 98.88 103 ALA A CA 1
ATOM 824 C C . ALA A 1 103 ? -11.055 6.992 4.059 1 98.88 103 ALA A C 1
ATOM 826 O O . ALA A 1 103 ? -11.547 6.809 5.168 1 98.88 103 ALA A O 1
ATOM 827 N N . ALA A 1 104 ? -10.984 6.031 3.117 1 98.88 104 ALA A N 1
ATOM 828 C CA . ALA A 1 104 ? -11.531 4.695 3.324 1 98.88 104 ALA A CA 1
ATOM 829 C C . ALA A 1 104 ? -10.883 4.008 4.52 1 98.88 104 ALA A C 1
ATOM 831 O O . ALA A 1 104 ? -11.562 3.361 5.32 1 98.88 104 ALA A O 1
ATOM 832 N N . VAL A 1 105 ? -9.594 4.176 4.684 1 98.81 105 VAL A N 1
ATOM 833 C CA . VAL A 1 105 ? -8.859 3.568 5.789 1 98.81 105 VAL A CA 1
ATOM 834 C C . VAL A 1 105 ? -9.359 4.133 7.117 1 98.81 105 VAL A C 1
ATOM 836 O O . VAL A 1 105 ? -9.617 3.383 8.055 1 98.81 105 VAL A O 1
ATOM 839 N N . ALA A 1 106 ? -9.492 5.453 7.168 1 98.88 106 ALA A N 1
ATOM 840 C CA . ALA A 1 106 ? -9.945 6.102 8.398 1 98.88 106 ALA A CA 1
ATOM 841 C C . ALA A 1 106 ? -11.375 5.676 8.742 1 98.88 106 ALA A C 1
ATOM 843 O O . ALA A 1 106 ? -11.664 5.363 9.898 1 98.88 106 ALA A O 1
ATOM 844 N N . ILE A 1 107 ? -12.211 5.594 7.762 1 98.88 107 ILE A N 1
ATOM 845 C CA . ILE A 1 107 ? -13.602 5.219 7.957 1 98.88 107 ILE A CA 1
ATOM 846 C C . ILE A 1 107 ? -13.688 3.777 8.453 1 98.88 107 ILE A C 1
ATOM 848 O O . ILE A 1 107 ? -14.383 3.49 9.43 1 98.88 107 ILE A O 1
ATOM 852 N N . ALA A 1 108 ? -12.953 2.873 7.797 1 98.56 108 ALA A N 1
ATOM 853 C CA . ALA A 1 108 ? -12.961 1.463 8.18 1 98.56 108 ALA A CA 1
ATOM 854 C C . ALA A 1 108 ? -12.438 1.274 9.602 1 98.56 108 ALA A C 1
ATOM 856 O O . ALA A 1 108 ? -12.906 0.403 10.336 1 98.56 108 ALA A O 1
ATOM 857 N N . ALA A 1 109 ? -11.461 2.094 10 1 98.19 109 ALA A N 1
ATOM 858 C CA . ALA A 1 109 ? -10.836 1.97 11.312 1 98.19 109 ALA A CA 1
ATOM 859 C C . ALA A 1 109 ? -11.664 2.666 12.391 1 98.19 109 ALA A C 1
ATOM 861 O O . ALA A 1 109 ? -11.43 2.473 13.586 1 98.19 109 ALA A O 1
ATOM 862 N N . GLY A 1 110 ? -12.641 3.445 11.969 1 98.31 110 GLY A N 1
ATOM 863 C CA . GLY A 1 110 ? -13.383 4.258 12.922 1 98.31 110 GLY A CA 1
ATOM 864 C C . GLY A 1 110 ? -12.531 5.316 13.594 1 98.31 110 GLY A C 1
ATOM 865 O O . GLY A 1 110 ? -12.711 5.598 14.781 1 98.31 110 GLY A O 1
ATOM 866 N N . GLU A 1 111 ? -11.531 5.816 12.906 1 98.62 111 GLU A N 1
ATOM 867 C CA . GLU A 1 111 ? -10.602 6.812 13.438 1 98.62 111 GLU A CA 1
ATOM 868 C C . GLU A 1 111 ? -10.648 8.094 12.617 1 98.62 111 GLU A C 1
ATOM 870 O O . GLU A 1 111 ? -11.016 8.078 11.438 1 98.62 111 GLU A O 1
ATOM 875 N N . PRO A 1 112 ? -10.328 9.211 13.172 1 98.75 112 PRO A N 1
ATOM 876 C CA . PRO A 1 112 ? -10.266 10.445 12.383 1 98.75 112 PRO A CA 1
ATOM 877 C C . PRO A 1 112 ? -9.094 10.469 11.414 1 98.75 112 PRO A C 1
ATOM 879 O O . PRO A 1 112 ? -8.094 9.773 11.633 1 98.75 112 PRO A O 1
ATOM 882 N N . LEU A 1 113 ? -9.25 11.234 10.344 1 98.88 113 LEU A N 1
ATOM 883 C CA . LEU A 1 113 ? -8.18 11.508 9.391 1 98.88 113 LEU A CA 1
ATOM 884 C C . LEU A 1 113 ? -7.707 12.953 9.508 1 98.88 113 LEU A C 1
ATOM 886 O O . LEU A 1 113 ? -8.508 13.883 9.406 1 98.88 113 LEU A O 1
ATOM 890 N N . ALA A 1 114 ? -6.453 13.117 9.773 1 98.81 114 ALA A N 1
ATOM 891 C CA . ALA A 1 114 ? -5.859 14.453 9.797 1 98.81 114 ALA A CA 1
ATOM 892 C C . ALA A 1 114 ? -5.121 14.75 8.5 1 98.81 114 ALA A C 1
ATOM 894 O O . ALA A 1 114 ? -4.246 13.984 8.086 1 98.81 114 ALA A O 1
ATOM 895 N N . SER A 1 115 ? -5.473 15.766 7.891 1 98.75 115 SER A N 1
ATOM 896 C CA . SER A 1 115 ? -4.867 16.188 6.633 1 98.75 115 SER A CA 1
ATOM 897 C C . SER A 1 115 ? -4.914 17.703 6.477 1 98.75 115 SER A C 1
ATOM 899 O O . SER A 1 115 ? -5.82 18.359 6.996 1 98.75 115 SER A O 1
ATOM 901 N N . TYR A 1 116 ? -3.93 18.25 5.797 1 98.25 116 TYR A N 1
ATOM 902 C CA . TYR A 1 116 ? -3.961 19.672 5.457 1 98.25 116 TYR A CA 1
ATOM 903 C C . TYR A 1 116 ? -4.898 19.922 4.281 1 98.25 116 TYR A C 1
ATOM 905 O O . TYR A 1 116 ? -5.27 21.078 4.016 1 98.25 116 TYR A O 1
ATOM 913 N N . ASP A 1 117 ? -5.203 18.891 3.496 1 97.56 117 ASP A N 1
ATOM 914 C CA . ASP A 1 117 ? -6.129 19.031 2.377 1 97.56 117 ASP A CA 1
ATOM 915 C C . ASP A 1 117 ? -7.578 19.062 2.863 1 97.56 117 ASP A C 1
ATOM 917 O O . ASP A 1 117 ? -8.086 18.062 3.381 1 97.56 117 ASP A O 1
ATOM 921 N N . GLU A 1 118 ? -8.258 20.078 2.645 1 97 118 GLU A N 1
ATOM 922 C CA . GLU A 1 118 ? -9.594 20.312 3.189 1 97 118 GLU A CA 1
ATOM 923 C C . GLU A 1 118 ? -10.664 19.641 2.338 1 97 118 GLU A C 1
ATOM 925 O O . GLU A 1 118 ? -11.852 19.703 2.652 1 97 118 GLU A O 1
ATOM 930 N N . ILE A 1 119 ? -10.227 18.906 1.283 1 97.56 119 ILE A N 1
ATOM 931 C CA . ILE A 1 119 ? -11.172 18.188 0.433 1 97.56 119 ILE A CA 1
ATOM 932 C C . ILE A 1 119 ? -11.945 17.172 1.267 1 97.56 119 ILE A C 1
ATOM 934 O O . ILE A 1 119 ? -13.078 16.828 0.93 1 97.56 119 ILE A O 1
ATOM 938 N N . TYR A 1 120 ? -11.43 16.766 2.355 1 98.38 120 TYR A N 1
ATOM 939 C CA . TYR A 1 120 ? -12.008 15.711 3.178 1 98.38 120 TYR A CA 1
ATOM 940 C C . TYR A 1 120 ? -13.195 16.234 3.971 1 98.38 120 TYR A C 1
ATOM 942 O O . TYR A 1 120 ? -13.992 15.445 4.5 1 98.38 120 TYR A O 1
ATOM 950 N N . ARG A 1 121 ? -13.352 17.547 4.059 1 97.69 121 ARG A N 1
ATOM 951 C CA . ARG A 1 121 ? -14.477 18.125 4.781 1 97.69 121 ARG A CA 1
ATOM 952 C C . ARG A 1 121 ? -15.805 17.703 4.145 1 97.69 121 ARG A C 1
ATOM 954 O O . ARG A 1 121 ? -16.828 17.641 4.828 1 97.69 121 ARG A O 1
ATOM 961 N N . ARG A 1 122 ? -15.789 17.391 2.959 1 96.94 122 ARG A N 1
ATOM 962 C CA . ARG A 1 122 ? -17.016 17.109 2.219 1 96.94 122 ARG A CA 1
ATOM 963 C C . ARG A 1 122 ? -17.453 15.664 2.414 1 96.94 122 ARG A C 1
ATOM 965 O O . ARG A 1 122 ? -18.594 15.305 2.088 1 96.94 122 ARG A O 1
ATOM 972 N N . VAL A 1 123 ? -16.547 14.82 2.863 1 98.56 123 VAL A N 1
ATOM 973 C CA . VAL A 1 123 ? -16.859 13.398 3.01 1 98.56 123 VAL A CA 1
ATOM 974 C C . VAL A 1 123 ? -17.641 13.172 4.297 1 98.56 123 VAL A C 1
ATOM 976 O O . VAL A 1 123 ? -17.062 13.102 5.383 1 98.56 123 VAL A O 1
ATOM 979 N N . LYS A 1 124 ? -18.906 12.914 4.25 1 98.44 124 LYS A N 1
ATOM 980 C CA . LYS A 1 124 ? -19.812 12.875 5.387 1 98.44 124 LYS A CA 1
ATOM 981 C C . LYS A 1 124 ? -19.516 11.688 6.297 1 98.44 124 LYS A C 1
ATOM 983 O O . LYS A 1 124 ? -19.719 11.758 7.512 1 98.44 124 LYS A O 1
ATOM 988 N N . GLU A 1 125 ? -19.031 10.602 5.766 1 98.56 125 GLU A N 1
ATOM 989 C CA . GLU A 1 125 ? -18.766 9.383 6.516 1 98.56 125 GLU A CA 1
ATOM 990 C C . GLU A 1 125 ? -17.469 9.508 7.324 1 98.56 125 GLU A C 1
ATOM 992 O O . GLU A 1 125 ? -17.188 8.672 8.188 1 98.56 125 GLU A O 1
ATOM 997 N N . LEU A 1 126 ? -16.688 10.602 7.055 1 98.75 126 LEU A N 1
ATOM 998 C CA . LEU A 1 126 ? -15.336 10.719 7.57 1 98.75 126 LEU A CA 1
ATOM 999 C C . LEU A 1 126 ? -15.266 11.75 8.695 1 98.75 126 LEU A C 1
ATOM 1001 O O . LEU A 1 126 ? -15.836 12.836 8.578 1 98.75 126 LEU A O 1
ATOM 1005 N N . LYS A 1 127 ? -14.664 11.375 9.781 1 98.5 127 LYS A N 1
ATOM 1006 C CA . LYS A 1 127 ? -14.258 12.375 10.758 1 98.5 127 LYS A CA 1
ATOM 1007 C C . LYS A 1 127 ? -12.945 13.039 10.352 1 98.5 127 LYS A C 1
ATOM 1009 O O . LYS A 1 127 ? -11.867 12.469 10.539 1 98.5 127 LYS A O 1
ATOM 1014 N N . TYR A 1 128 ? -13.078 14.195 9.82 1 98.56 128 TYR A N 1
ATOM 1015 C CA . TYR A 1 128 ? -11.93 14.953 9.328 1 98.56 128 TYR A CA 1
ATOM 1016 C C . TYR A 1 128 ? -11.438 15.945 10.375 1 98.56 128 TYR A C 1
ATOM 1018 O O . TYR A 1 128 ? -12.242 16.594 11.047 1 98.56 128 TYR A O 1
ATOM 1026 N N . ILE A 1 129 ? -10.117 16.047 10.516 1 98 129 ILE A N 1
ATOM 1027 C CA . ILE A 1 129 ? -9.547 17.094 11.375 1 98 129 ILE A CA 1
ATOM 1028 C C . ILE A 1 129 ? -8.383 17.766 10.656 1 98 129 ILE A C 1
ATOM 1030 O O . ILE A 1 129 ? -7.613 17.109 9.953 1 98 129 ILE A O 1
ATOM 1034 N N . HIS A 1 130 ? -8.328 19.047 10.844 1 98.44 130 HIS A N 1
ATOM 1035 C CA . HIS A 1 130 ? -7.137 19.766 10.406 1 98.44 130 HIS A CA 1
ATOM 1036 C C . HIS A 1 130 ? -5.98 19.562 11.383 1 98.44 130 HIS A C 1
ATOM 1038 O O . HIS A 1 130 ? -6.172 19.625 12.594 1 98.44 130 HIS A O 1
ATOM 1044 N N . PRO A 1 131 ? -4.742 19.344 10.875 1 98.06 131 PRO A N 1
ATOM 1045 C CA . PRO A 1 131 ? -3.631 19.016 11.766 1 98.06 131 PRO A CA 1
ATOM 1046 C C . PRO A 1 131 ? -3.404 20.078 12.844 1 98.06 131 PRO A C 1
ATOM 1048 O O . PRO A 1 131 ? -2.961 19.75 13.945 1 98.06 131 PRO A O 1
ATOM 1051 N N . SER A 1 132 ? -3.715 21.281 12.586 1 96.75 132 SER A N 1
ATOM 1052 C CA . SER A 1 132 ? -3.496 22.344 13.562 1 96.75 132 SER A CA 1
ATOM 1053 C C . SER A 1 132 ? -4.234 22.062 14.867 1 96.75 132 SER A C 1
ATOM 1055 O O . SER A 1 132 ? -3.846 22.547 15.93 1 96.75 132 SER A O 1
ATOM 1057 N N . SER A 1 133 ? -5.27 21.219 14.773 1 96.31 133 SER A N 1
ATOM 1058 C CA . SER A 1 133 ? -6.043 20.891 15.969 1 96.31 133 SER A CA 1
ATOM 1059 C C . SER A 1 133 ? -5.293 19.906 16.859 1 96.31 133 SER A C 1
ATOM 1061 O O . SER A 1 133 ? -5.676 19.672 18 1 96.31 133 SER A O 1
ATOM 1063 N N . LEU A 1 134 ? -4.258 19.266 16.328 1 96.56 134 LEU A N 1
ATOM 1064 C CA . LEU A 1 134 ? -3.455 18.312 17.078 1 96.56 134 LEU A CA 1
ATOM 1065 C C . LEU A 1 134 ? -2.244 18.984 17.703 1 96.56 134 LEU A C 1
ATOM 1067 O O . LEU A 1 134 ? -1.444 18.328 18.375 1 96.56 134 LEU A O 1
ATOM 1071 N N . ALA A 1 135 ? -2.041 20.266 17.453 1 91 135 ALA A N 1
ATOM 1072 C CA . ALA A 1 135 ? -0.857 21 17.891 1 91 135 ALA A CA 1
ATOM 1073 C C . ALA A 1 135 ? -0.864 21.203 19.391 1 91 135 ALA A C 1
ATOM 1075 O O . ALA A 1 135 ? -1.928 21.25 20.016 1 91 135 ALA A O 1
ATOM 1076 N N . MET B 1 1 ? 6.871 -19.016 6.117 1 95.31 1 MET B N 1
ATOM 1077 C CA . MET B 1 1 ? 5.773 -18.469 5.328 1 95.31 1 MET B CA 1
ATOM 1078 C C . MET B 1 1 ? 6.254 -18.047 3.943 1 95.31 1 MET B C 1
ATOM 1080 O O . MET B 1 1 ? 7.457 -17.906 3.717 1 95.31 1 MET B O 1
ATOM 1084 N N . VAL B 1 2 ? 5.359 -18.031 2.949 1 98.44 2 VAL B N 1
ATOM 1085 C CA . VAL B 1 2 ? 5.676 -17.625 1.582 1 98.44 2 VAL B CA 1
ATOM 1086 C C . VAL B 1 2 ? 4.848 -16.406 1.201 1 98.44 2 VAL B C 1
ATOM 1088 O O . VAL B 1 2 ? 3.654 -16.328 1.499 1 98.44 2 VAL B O 1
ATOM 1091 N N . ILE B 1 3 ? 5.523 -15.438 0.64 1 98.75 3 ILE B N 1
ATOM 1092 C CA . ILE B 1 3 ? 4.809 -14.281 0.098 1 98.75 3 ILE B CA 1
ATOM 1093 C C . ILE B 1 3 ? 4.383 -14.57 -1.34 1 98.75 3 ILE B C 1
ATOM 1095 O O . ILE B 1 3 ? 5.195 -15 -2.162 1 98.75 3 ILE B O 1
ATOM 1099 N N . VAL B 1 4 ? 3.121 -14.367 -1.613 1 98.62 4 VAL B N 1
ATOM 1100 C CA . VAL B 1 4 ? 2.617 -14.609 -2.961 1 98.62 4 VAL B CA 1
ATOM 1101 C C . VAL B 1 4 ? 2.398 -13.281 -3.678 1 98.62 4 VAL B C 1
ATOM 1103 O O . VAL B 1 4 ? 1.971 -12.305 -3.064 1 98.62 4 VAL B O 1
ATOM 1106 N N . GLU B 1 5 ? 2.717 -13.266 -4.934 1 98.25 5 GLU B N 1
ATOM 1107 C CA . GLU B 1 5 ? 2.643 -12.062 -5.762 1 98.25 5 GLU B CA 1
ATOM 1108 C C . GLU B 1 5 ? 1.216 -11.82 -6.246 1 98.25 5 GLU B C 1
ATOM 1110 O O . GLU B 1 5 ? 0.359 -12.695 -6.148 1 98.25 5 GLU B O 1
ATOM 1115 N N . THR B 1 6 ? 0.99 -10.672 -6.781 1 98.19 6 THR B N 1
ATOM 1116 C CA . THR B 1 6 ? -0.32 -10.219 -7.238 1 98.19 6 THR B CA 1
ATOM 1117 C C . THR B 1 6 ? -0.878 -11.172 -8.297 1 98.19 6 THR B C 1
ATOM 1119 O O . THR B 1 6 ? -2.084 -11.422 -8.336 1 98.19 6 THR B O 1
ATOM 1122 N N . ASP B 1 7 ? 0.002 -11.766 -9.148 1 97.81 7 ASP B N 1
ATOM 1123 C CA . ASP B 1 7 ? -0.446 -12.656 -10.219 1 97.81 7 ASP B CA 1
ATOM 1124 C C . ASP B 1 7 ? -1.097 -13.914 -9.641 1 97.81 7 ASP B C 1
ATOM 1126 O O . ASP B 1 7 ? -2.031 -14.453 -10.234 1 97.81 7 ASP B O 1
ATOM 1130 N N . PHE B 1 8 ? -0.663 -14.336 -8.492 1 98.31 8 PHE B N 1
ATOM 1131 C CA . PHE B 1 8 ? -1.255 -15.492 -7.824 1 98.31 8 PHE B CA 1
ATOM 1132 C C . PHE B 1 8 ? -2.68 -15.18 -7.375 1 98.31 8 PHE B C 1
ATOM 1134 O O . PHE B 1 8 ? -3.588 -15.992 -7.582 1 98.31 8 PHE B O 1
ATOM 1141 N N . ILE B 1 9 ? -2.936 -14.047 -6.785 1 97.81 9 ILE B N 1
ATOM 1142 C CA . ILE B 1 9 ? -4.242 -13.633 -6.289 1 97.81 9 ILE B CA 1
ATOM 1143 C C . ILE B 1 9 ? -5.203 -13.43 -7.461 1 97.81 9 ILE B C 1
ATOM 1145 O O . ILE B 1 9 ? -6.387 -13.766 -7.367 1 97.81 9 ILE B O 1
ATOM 1149 N N . VAL B 1 10 ? -4.672 -12.867 -8.57 1 97.5 10 VAL B N 1
ATOM 1150 C CA . VAL B 1 10 ? -5.484 -12.703 -9.773 1 97.5 10 VAL B CA 1
ATOM 1151 C C . VAL B 1 10 ? -5.91 -14.078 -10.289 1 97.5 10 VAL B C 1
ATOM 1153 O O . VAL B 1 10 ? -7.078 -14.289 -10.625 1 97.5 10 VAL B O 1
ATOM 1156 N N . ALA B 1 11 ? -4.965 -15.031 -10.305 1 97.88 11 ALA B N 1
ATOM 1157 C CA . ALA B 1 11 ? -5.27 -16.391 -10.758 1 97.88 11 ALA B CA 1
ATOM 1158 C C . ALA B 1 11 ? -6.32 -17.047 -9.859 1 97.88 11 ALA B C 1
ATOM 1160 O O . ALA B 1 11 ? -7.23 -17.719 -10.352 1 97.88 11 ALA B O 1
ATOM 1161 N N . VAL B 1 12 ? -6.23 -16.844 -8.555 1 97.69 12 VAL B N 1
ATOM 1162 C CA . VAL B 1 12 ? -7.176 -17.406 -7.602 1 97.69 12 VAL B CA 1
ATOM 1163 C C . VAL B 1 12 ? -8.562 -16.812 -7.828 1 97.69 12 VAL B C 1
ATOM 1165 O O . VAL B 1 12 ? -9.57 -17.516 -7.781 1 97.69 12 VAL B O 1
ATOM 1168 N N . SER B 1 13 ? -8.625 -15.523 -8.156 1 94.75 13 SER B N 1
ATOM 1169 C CA . SER B 1 13 ? -9.875 -14.773 -8.141 1 94.75 13 SER B CA 1
ATOM 1170 C C . SER B 1 13 ? -10.578 -14.844 -9.5 1 94.75 13 SER B C 1
ATOM 1172 O O . SER B 1 13 ? -11.75 -14.492 -9.609 1 94.75 13 SER B O 1
ATOM 1174 N N . SER B 1 14 ? -9.859 -15.203 -10.547 1 93.94 14 SER B N 1
ATOM 1175 C CA . SER B 1 14 ? -10.422 -15.211 -11.891 1 93.94 14 SER B CA 1
ATOM 1176 C C . SER B 1 14 ? -10.594 -16.641 -12.406 1 93.94 14 SER B C 1
ATOM 1178 O O . SER B 1 14 ? -9.625 -17.297 -12.781 1 93.94 14 SER B O 1
ATOM 1180 N N . ALA B 1 15 ? -11.789 -17.031 -12.609 1 93.25 15 ALA B N 1
ATOM 1181 C CA . ALA B 1 15 ? -12.094 -18.375 -13.07 1 93.25 15 ALA B CA 1
ATOM 1182 C C . ALA B 1 15 ? -11.625 -18.578 -14.508 1 93.25 15 ALA B C 1
ATOM 1184 O O . ALA B 1 15 ? -11.391 -19.719 -14.938 1 93.25 15 ALA B O 1
ATOM 1185 N N . SER B 1 16 ? -11.5 -17.484 -15.242 1 94.12 16 SER B N 1
ATOM 1186 C CA . SER B 1 16 ? -11.117 -17.594 -16.641 1 94.12 16 SER B CA 1
ATOM 1187 C C . SER B 1 16 ? -9.594 -17.625 -16.797 1 94.12 16 SER B C 1
ATOM 1189 O O . SER B 1 16 ? -9.086 -17.859 -17.891 1 94.12 16 SER B O 1
ATOM 1191 N N . ASP B 1 17 ? -8.891 -17.375 -15.695 1 95.06 17 ASP B N 1
ATOM 1192 C CA . ASP B 1 17 ? -7.434 -17.469 -15.742 1 95.06 17 ASP B CA 1
ATOM 1193 C C . ASP B 1 17 ? -6.977 -18.906 -15.938 1 95.06 17 ASP B C 1
ATOM 1195 O O . ASP B 1 17 ? -7.488 -19.812 -15.281 1 95.06 17 ASP B O 1
ATOM 1199 N N . ALA B 1 18 ? -6.027 -19.172 -16.812 1 96.06 18 ALA B N 1
ATOM 1200 C CA . ALA B 1 18 ? -5.543 -20.5 -17.156 1 96.06 18 ALA B CA 1
ATOM 1201 C C . ALA B 1 18 ? -4.965 -21.203 -15.922 1 96.06 18 ALA B C 1
ATOM 1203 O O . ALA B 1 18 ? -4.938 -22.438 -15.859 1 96.06 18 ALA B O 1
ATOM 1204 N N . ARG B 1 19 ? -4.566 -20.438 -14.922 1 97.44 19 ARG B N 1
ATOM 1205 C CA . ARG B 1 19 ? -3.912 -21 -13.75 1 97.44 19 ARG B CA 1
ATOM 1206 C C . ARG B 1 19 ? -4.879 -21.094 -12.57 1 97.44 19 ARG B C 1
ATOM 1208 O O . ARG B 1 19 ? -4.477 -21.391 -11.453 1 97.44 19 ARG B O 1
ATOM 1215 N N . HIS B 1 20 ? -6.121 -20.781 -12.805 1 98 20 HIS B N 1
ATOM 1216 C CA . HIS B 1 20 ? -7.113 -20.656 -11.742 1 98 20 HIS B CA 1
ATOM 1217 C C . HIS B 1 20 ? -7.172 -21.922 -10.891 1 98 20 HIS B C 1
ATOM 1219 O O . HIS B 1 20 ? -6.984 -21.875 -9.672 1 98 20 HIS B O 1
ATOM 1225 N N . ASP B 1 21 ? -7.344 -23.062 -11.547 1 97.94 21 ASP B N 1
ATOM 1226 C CA . ASP B 1 21 ? -7.512 -24.312 -10.82 1 97.94 21 ASP B CA 1
ATOM 1227 C C . ASP B 1 21 ? -6.273 -24.641 -9.992 1 97.94 21 ASP B C 1
ATOM 1229 O O . ASP B 1 21 ? -6.383 -25.031 -8.828 1 97.94 21 ASP B O 1
ATOM 1233 N N . GLU B 1 22 ? -5.172 -24.484 -10.562 1 98.31 22 GLU B N 1
ATOM 1234 C CA . GLU B 1 22 ? -3.93 -24.734 -9.836 1 98.31 22 GLU B CA 1
ATOM 1235 C C . GLU B 1 22 ? -3.787 -23.781 -8.648 1 98.31 22 GLU B C 1
ATOM 1237 O O . GLU B 1 22 ? -3.443 -24.203 -7.543 1 98.31 22 GLU B O 1
ATOM 1242 N N . ALA B 1 23 ? -4.027 -22.438 -8.844 1 98.56 23 ALA B N 1
ATOM 1243 C CA . ALA B 1 23 ? -3.887 -21.422 -7.801 1 98.56 23 ALA B CA 1
ATOM 1244 C C . ALA B 1 23 ? -4.82 -21.719 -6.625 1 98.56 23 ALA B C 1
ATOM 1246 O O . ALA B 1 23 ? -4.426 -21.578 -5.465 1 98.56 23 ALA B O 1
ATOM 1247 N N . VAL B 1 24 ? -6.047 -22.156 -6.945 1 98.19 24 VAL B N 1
ATOM 1248 C CA . VAL B 1 24 ? -7.023 -22.469 -5.902 1 98.19 24 VAL B CA 1
ATOM 1249 C C . VAL B 1 24 ? -6.562 -23.672 -5.098 1 98.19 24 VAL B C 1
ATOM 1251 O O . VAL B 1 24 ? -6.668 -23.688 -3.871 1 98.19 24 VAL B O 1
ATOM 1254 N N . ARG B 1 25 ? -6.02 -24.672 -5.766 1 98.31 25 ARG B N 1
ATOM 1255 C CA . ARG B 1 25 ? -5.488 -25.844 -5.074 1 98.31 25 ARG B CA 1
ATOM 1256 C C . ARG B 1 25 ? -4.344 -25.453 -4.145 1 98.31 25 ARG B C 1
ATOM 1258 O O . ARG B 1 25 ? -4.285 -25.906 -3.004 1 98.31 25 ARG B O 1
ATOM 1265 N N . ILE B 1 26 ? -3.471 -24.625 -4.66 1 98.56 26 ILE B N 1
ATOM 1266 C CA . ILE B 1 26 ? -2.326 -24.156 -3.883 1 98.56 26 ILE B CA 1
ATOM 1267 C C . ILE B 1 26 ? -2.812 -23.375 -2.664 1 98.56 26 ILE B C 1
ATOM 1269 O O . ILE B 1 26 ? -2.309 -23.578 -1.556 1 98.56 26 ILE B O 1
ATOM 1273 N N . LEU B 1 27 ? -3.789 -22.531 -2.877 1 98.38 27 LEU B N 1
ATOM 1274 C CA . LEU B 1 27 ? -4.367 -21.734 -1.8 1 98.38 27 LEU B CA 1
ATOM 1275 C C . LEU B 1 27 ? -4.93 -22.641 -0.702 1 98.38 27 LEU B C 1
ATOM 1277 O O . LEU B 1 27 ? -4.637 -22.438 0.479 1 98.38 27 LEU B O 1
ATOM 1281 N N . ARG B 1 28 ? -5.637 -23.641 -1.104 1 98.12 28 ARG B N 1
ATOM 1282 C CA . ARG B 1 28 ? -6.262 -24.562 -0.16 1 98.12 28 ARG B CA 1
ATOM 1283 C C . ARG B 1 28 ? -5.207 -25.359 0.613 1 98.12 28 ARG B C 1
ATOM 1285 O O . ARG B 1 28 ? -5.312 -25.516 1.831 1 98.12 28 ARG B O 1
ATOM 1292 N N . ARG B 1 29 ? -4.195 -25.734 -0.014 1 98 29 ARG B N 1
ATOM 1293 C CA . ARG B 1 29 ? -3.166 -26.594 0.569 1 98 29 ARG B CA 1
ATOM 1294 C C . ARG B 1 29 ? -2.27 -25.812 1.518 1 98 29 ARG B C 1
ATOM 1296 O O . ARG B 1 29 ? -1.674 -26.375 2.436 1 98 29 ARG B O 1
ATOM 1303 N N . ASN B 1 30 ? -2.176 -24.562 1.283 1 98.19 30 ASN B N 1
ATOM 1304 C CA . ASN B 1 30 ? -1.231 -23.75 2.041 1 98.19 30 ASN B CA 1
ATOM 1305 C C . ASN B 1 30 ? -1.949 -22.734 2.914 1 98.19 30 ASN B C 1
ATOM 1307 O O . ASN B 1 30 ? -1.397 -21.672 3.217 1 98.19 30 ASN B O 1
ATOM 1311 N N . ALA B 1 31 ? -3.184 -23.031 3.252 1 97.31 31 ALA B N 1
ATOM 1312 C CA . ALA B 1 31 ? -3.943 -22.156 4.137 1 97.31 31 ALA B CA 1
ATOM 1313 C C . ALA B 1 31 ? -3.158 -21.844 5.41 1 97.31 31 ALA B C 1
ATOM 1315 O O . ALA B 1 31 ? -2.574 -22.75 6.02 1 97.31 31 ALA B O 1
ATOM 1316 N N . GLY B 1 32 ? -3.049 -20.594 5.723 1 97.62 32 GLY B N 1
ATOM 1317 C CA . GLY B 1 32 ? -2.357 -20.156 6.926 1 97.62 32 GLY B CA 1
ATOM 1318 C C . GLY B 1 32 ? -0.856 -20.047 6.742 1 97.62 32 GLY B C 1
ATOM 1319 O O . GLY B 1 32 ? -0.141 -19.641 7.664 1 97.62 32 GLY B O 1
ATOM 1320 N N . LYS B 1 33 ? -0.371 -20.312 5.512 1 98.06 33 LYS B N 1
ATOM 1321 C CA . LYS B 1 33 ? 1.072 -20.344 5.293 1 98.06 33 LYS B CA 1
ATOM 1322 C C . LYS B 1 33 ? 1.5 -19.312 4.254 1 98.06 33 LYS B C 1
ATOM 1324 O O . LYS B 1 33 ? 2.666 -19.281 3.852 1 98.06 33 LYS B O 1
ATOM 1329 N N . LEU B 1 34 ? 0.554 -18.547 3.795 1 98.44 34 LEU B N 1
ATOM 1330 C CA . LEU B 1 34 ? 0.809 -17.547 2.76 1 98.44 34 LEU B CA 1
ATOM 1331 C C . LEU B 1 34 ? 0.631 -16.141 3.309 1 98.44 34 LEU B C 1
ATOM 1333 O O . LEU B 1 34 ? -0.201 -15.906 4.191 1 98.44 34 LEU B O 1
ATOM 1337 N N . LYS B 1 35 ? 1.413 -15.234 2.758 1 98.25 35 LYS B N 1
ATOM 1338 C CA . LYS B 1 35 ? 1.267 -13.805 3.008 1 98.25 35 LYS B CA 1
ATOM 1339 C C . LYS B 1 35 ? 1.226 -13.023 1.699 1 98.25 35 LYS B C 1
ATOM 1341 O O . LYS B 1 35 ? 1.568 -13.547 0.641 1 98.25 35 LYS B O 1
ATOM 1346 N N . LEU B 1 36 ? 0.768 -11.867 1.846 1 97.94 36 LEU B N 1
ATOM 1347 C CA . LEU B 1 36 ? 0.709 -10.984 0.688 1 97.94 36 LEU B CA 1
ATOM 1348 C C . LEU B 1 36 ? 1.553 -9.734 0.915 1 97.94 36 LEU B C 1
ATOM 1350 O O . LEU B 1 36 ? 1.633 -9.227 2.037 1 97.94 36 LEU B O 1
ATOM 1354 N N . SER B 1 37 ? 2.193 -9.266 -0.177 1 97.81 37 SER B N 1
ATOM 1355 C CA . SER B 1 37 ? 2.791 -7.934 -0.146 1 97.81 37 SER B CA 1
ATOM 1356 C C . SER B 1 37 ? 1.748 -6.867 0.172 1 97.81 37 SER B C 1
ATOM 1358 O O . SER B 1 37 ? 0.625 -6.918 -0.334 1 97.81 37 SER B O 1
ATOM 1360 N N . PRO B 1 38 ? 2.123 -5.934 1.021 1 96.94 38 PRO B N 1
ATOM 1361 C CA . PRO B 1 38 ? 1.153 -4.875 1.316 1 96.94 38 PRO B CA 1
ATOM 1362 C C . PRO B 1 38 ? 0.839 -4.008 0.1 1 96.94 38 PRO B C 1
ATOM 1364 O O . PRO B 1 38 ? -0.142 -3.258 0.108 1 96.94 38 PRO B O 1
ATOM 1367 N N . TYR B 1 39 ? 1.568 -4.113 -0.998 1 97.94 39 TYR B N 1
ATOM 1368 C CA . TYR B 1 39 ? 1.423 -3.271 -2.178 1 97.94 39 TYR B CA 1
ATOM 1369 C C . TYR B 1 39 ? 0.536 -3.939 -3.221 1 97.94 39 TYR B C 1
ATOM 1371 O O . TYR B 1 39 ? 0.213 -3.34 -4.25 1 97.94 39 TYR B O 1
ATOM 1379 N N . THR B 1 40 ? 0.105 -5.188 -2.875 1 98.25 40 THR B N 1
ATOM 1380 C CA . THR B 1 40 ? -0.728 -5.953 -3.793 1 98.25 40 THR B CA 1
ATOM 1381 C C . THR B 1 40 ? -2.078 -5.273 -3.998 1 98.25 40 THR B C 1
ATOM 1383 O O . THR B 1 40 ? -2.564 -5.172 -5.125 1 98.25 40 THR B O 1
ATOM 1386 N N . LEU B 1 41 ? -2.623 -4.703 -2.922 1 98.06 41 LEU B N 1
ATOM 1387 C CA . LEU B 1 41 ? -3.979 -4.176 -3.004 1 98.06 41 LEU B CA 1
ATOM 1388 C C . LEU B 1 41 ? -4.023 -2.926 -3.875 1 98.06 41 LEU B C 1
ATOM 1390 O O . LEU B 1 41 ? -4.926 -2.773 -4.703 1 98.06 41 LEU B O 1
ATOM 1394 N N . ILE B 1 42 ? -3.037 -2.045 -3.723 1 97.62 42 ILE B N 1
ATOM 1395 C CA . ILE B 1 42 ? -3.018 -0.846 -4.551 1 97.62 42 ILE B CA 1
ATOM 1396 C C . ILE B 1 42 ? -2.73 -1.228 -6.004 1 97.62 42 ILE B C 1
ATOM 1398 O O . ILE B 1 42 ? -3.258 -0.608 -6.93 1 97.62 42 ILE B O 1
ATOM 1402 N N . GLU B 1 43 ? -1.854 -2.193 -6.176 1 97.19 43 GLU B N 1
ATOM 1403 C CA . GLU B 1 43 ? -1.598 -2.67 -7.531 1 97.19 43 GLU B CA 1
ATOM 1404 C C . GLU B 1 43 ? -2.877 -3.18 -8.188 1 97.19 43 GLU B C 1
ATOM 1406 O O . GLU B 1 43 ? -3.182 -2.824 -9.328 1 97.19 43 GLU B O 1
ATOM 1411 N N . LEU B 1 44 ? -3.664 -4.016 -7.484 1 97.56 44 LEU B N 1
ATOM 1412 C CA . LEU B 1 44 ? -4.93 -4.535 -7.988 1 97.56 44 LEU B CA 1
ATOM 1413 C C . LEU B 1 44 ? -5.883 -3.398 -8.344 1 97.56 44 LEU B C 1
ATOM 1415 O O . LEU B 1 44 ? -6.52 -3.422 -9.398 1 97.56 44 LEU B O 1
ATOM 1419 N N . ASP B 1 45 ? -5.918 -2.414 -7.461 1 97.56 45 ASP B N 1
ATOM 1420 C CA . ASP B 1 45 ? -6.828 -1.29 -7.668 1 97.56 45 ASP B CA 1
ATOM 1421 C C . ASP B 1 45 ? -6.438 -0.494 -8.914 1 97.56 45 ASP B C 1
ATOM 1423 O O . ASP B 1 45 ? -7.305 -0.031 -9.656 1 97.56 45 ASP B O 1
ATOM 1427 N N . LEU B 1 46 ? -5.148 -0.351 -9.172 1 95.12 46 LEU B N 1
ATOM 1428 C CA . LEU B 1 46 ? -4.668 0.353 -10.352 1 95.12 46 LEU B CA 1
ATOM 1429 C C . LEU B 1 46 ? -4.945 -0.458 -11.617 1 95.12 46 LEU B C 1
ATOM 1431 O O . LEU B 1 46 ? -5.23 0.11 -12.672 1 95.12 46 LEU B O 1
ATOM 1435 N N . LEU B 1 47 ? -4.828 -1.763 -11.547 1 95.69 47 LEU B N 1
ATOM 1436 C CA . LEU B 1 47 ? -5.18 -2.619 -12.68 1 95.69 47 LEU B CA 1
ATOM 1437 C C . LEU B 1 47 ? -6.652 -2.475 -13.031 1 95.69 47 LEU B C 1
ATOM 1439 O O . LEU B 1 47 ? -7.012 -2.432 -14.211 1 95.69 47 LEU B O 1
ATOM 1443 N N . VAL B 1 48 ? -7.477 -2.395 -12.016 1 96.56 48 VAL B N 1
ATOM 1444 C CA . VAL B 1 48 ? -8.906 -2.217 -12.227 1 96.56 48 VAL B CA 1
ATOM 144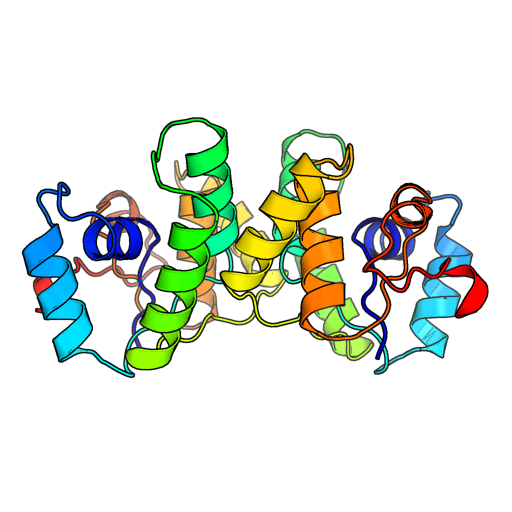5 C C . VAL B 1 48 ? -9.172 -0.851 -12.852 1 96.56 48 VAL B C 1
ATOM 1447 O O . VAL B 1 48 ? -9.906 -0.747 -13.844 1 96.56 48 VAL B O 1
ATOM 1450 N N . LYS B 1 49 ? -8.555 0.148 -12.32 1 93.75 49 LYS B N 1
ATOM 1451 C CA . LYS B 1 49 ? -8.734 1.519 -12.789 1 93.75 49 LYS B CA 1
ATOM 1452 C C . LYS B 1 49 ? -8.32 1.655 -14.25 1 93.75 49 LYS B C 1
ATOM 1454 O O . LYS B 1 49 ? -8.961 2.377 -15.016 1 93.75 49 LYS B O 1
ATOM 1459 N N . SER B 1 50 ? -7.297 0.964 -14.672 1 94.44 50 SER B N 1
ATOM 1460 C CA . SER B 1 50 ? -6.758 1.069 -16.016 1 94.44 50 SER B CA 1
ATOM 1461 C C . SER B 1 50 ? -7.547 0.203 -17 1 94.44 50 SER B C 1
ATOM 1463 O O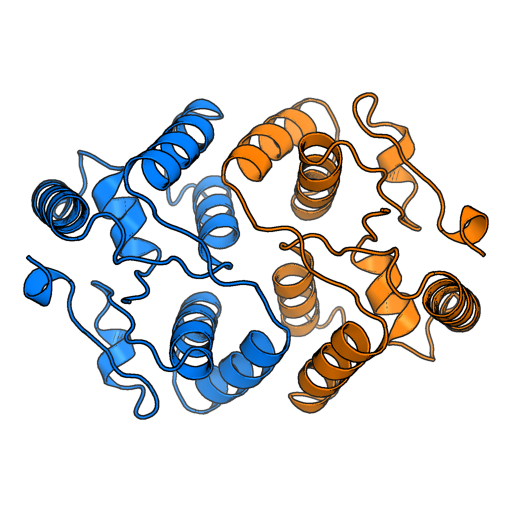 . SER B 1 50 ? -7.332 0.273 -18.219 1 94.44 50 SER B O 1
ATOM 1465 N N . GLY B 1 51 ? -8.352 -0.695 -16.531 1 94.69 51 GLY B N 1
ATOM 1466 C CA . GLY B 1 51 ? -9.125 -1.595 -17.375 1 94.69 51 GLY B CA 1
ATOM 1467 C C . GLY B 1 51 ? -8.398 -2.893 -17.688 1 94.69 51 GLY B C 1
ATOM 1468 O O . GLY B 1 51 ? -8.922 -3.744 -18.406 1 94.69 51 GLY B O 1
ATOM 1469 N N . ARG B 1 52 ? -7.238 -3.156 -17.094 1 94.88 52 ARG B N 1
ATOM 1470 C CA . ARG B 1 52 ? -6.457 -4.363 -17.344 1 94.88 52 ARG B CA 1
ATOM 1471 C C . ARG B 1 52 ? -6.992 -5.535 -16.516 1 94.88 52 ARG B C 1
ATOM 1473 O O . ARG B 1 52 ? -6.676 -6.695 -16.797 1 94.88 52 ARG B O 1
ATOM 1480 N N . LEU B 1 53 ? -7.738 -5.223 -15.531 1 95.31 53 LEU B N 1
ATOM 1481 C CA . LEU B 1 53 ? -8.492 -6.188 -14.734 1 95.31 53 LEU B CA 1
ATOM 1482 C C . LEU B 1 53 ? -9.961 -5.793 -14.648 1 95.31 53 LEU B C 1
ATOM 1484 O O . LEU B 1 53 ? -10.297 -4.746 -14.094 1 95.31 53 LEU B O 1
ATOM 1488 N N . ILE B 1 54 ? -10.805 -6.559 -15.203 1 95.75 54 ILE B N 1
ATOM 1489 C CA . ILE B 1 54 ? -12.234 -6.27 -15.234 1 95.75 54 ILE B CA 1
ATOM 1490 C C . ILE B 1 54 ? -12.953 -7.09 -14.164 1 95.75 54 ILE B C 1
ATOM 1492 O O . ILE B 1 54 ? -12.945 -8.32 -14.211 1 95.75 54 ILE B O 1
ATOM 1496 N N . VAL B 1 55 ? -13.523 -6.406 -13.266 1 96.69 55 VAL B N 1
ATOM 1497 C CA . VAL B 1 55 ? -14.203 -7.07 -12.156 1 96.69 55 VAL B CA 1
ATOM 1498 C C . VAL B 1 55 ? -15.477 -6.309 -11.797 1 96.69 55 VAL B C 1
ATOM 1500 O O . VAL B 1 55 ? -15.672 -5.176 -12.234 1 96.69 55 VAL B O 1
ATOM 1503 N N . ASN B 1 56 ? -16.359 -6.949 -11.055 1 96.44 56 ASN B N 1
ATOM 1504 C CA . ASN B 1 56 ? -17.562 -6.301 -10.523 1 96.44 56 ASN B CA 1
ATOM 1505 C C . ASN B 1 56 ? -17.281 -5.605 -9.195 1 96.44 56 ASN B C 1
ATOM 1507 O O . ASN B 1 56 ? -16.953 -6.258 -8.211 1 96.44 56 ASN B O 1
ATOM 1511 N N . LEU B 1 57 ? -17.484 -4.289 -9.234 1 96.81 57 LEU B N 1
ATOM 1512 C CA . LEU B 1 57 ? -17.203 -3.504 -8.031 1 96.81 57 LEU B CA 1
ATOM 1513 C C . LEU B 1 57 ? -18.5 -3.021 -7.391 1 96.81 57 LEU B C 1
ATOM 1515 O O . LEU B 1 57 ? -19.484 -2.762 -8.086 1 96.81 57 LEU B O 1
ATOM 1519 N N . PRO B 1 58 ? -18.5 -2.994 -6.035 1 97.12 58 PRO B N 1
ATOM 1520 C CA . PRO B 1 58 ? -17.422 -3.217 -5.07 1 97.12 58 PRO B CA 1
ATOM 1521 C C . PRO B 1 58 ? -17.328 -4.672 -4.617 1 97.12 58 PRO B C 1
ATOM 1523 O O . PRO B 1 58 ? -16.453 -5.016 -3.807 1 97.12 58 PRO B O 1
ATOM 1526 N N . ALA B 1 59 ? -18.109 -5.594 -5.16 1 97.81 59 ALA B N 1
ATOM 1527 C CA . ALA B 1 59 ? -18.25 -6.984 -4.73 1 97.81 59 ALA B CA 1
ATOM 1528 C C . ALA B 1 59 ? -16.922 -7.727 -4.809 1 97.81 59 ALA B C 1
ATOM 1530 O O . ALA B 1 59 ? -16.625 -8.578 -3.967 1 97.81 59 ALA B O 1
ATOM 1531 N N . TYR B 1 60 ? -16.141 -7.426 -5.812 1 98.06 60 TYR B N 1
ATOM 1532 C CA . TYR B 1 60 ? -14.844 -8.07 -5.973 1 98.06 60 TYR B CA 1
ATOM 1533 C C . TYR B 1 60 ? -13.977 -7.867 -4.734 1 98.06 60 TYR B C 1
ATOM 1535 O O . TYR B 1 60 ? -13.422 -8.828 -4.191 1 98.06 60 TYR B O 1
ATOM 1543 N N . TYR B 1 61 ? -13.859 -6.66 -4.211 1 98.5 61 TYR B N 1
ATOM 1544 C CA . TYR B 1 61 ? -13.023 -6.352 -3.055 1 98.5 61 TYR B CA 1
ATOM 1545 C C . TYR B 1 61 ? -13.578 -6.996 -1.791 1 98.5 61 TYR B C 1
ATOM 1547 O O . TYR B 1 61 ? -12.82 -7.496 -0.956 1 98.5 61 TYR B O 1
ATOM 1555 N N . GLU B 1 62 ? -14.883 -6.965 -1.636 1 98.12 62 GLU B N 1
ATOM 1556 C CA . GLU B 1 62 ? -15.516 -7.598 -0.484 1 98.12 62 GLU B CA 1
ATOM 1557 C C . GLU B 1 62 ? -15.258 -9.102 -0.465 1 98.12 62 GLU B C 1
ATOM 1559 O O . GLU B 1 62 ? -14.938 -9.672 0.583 1 98.12 62 GLU B O 1
ATOM 1564 N N . SER B 1 63 ? -15.367 -9.719 -1.636 1 98 63 SER B N 1
ATOM 1565 C CA . SER B 1 63 ? -15.102 -11.148 -1.755 1 98 63 SER B CA 1
ATOM 1566 C C . SER B 1 63 ? -13.633 -11.461 -1.482 1 98 63 SER B C 1
ATOM 1568 O O . SER B 1 63 ? -13.32 -12.469 -0.846 1 98 63 SER B O 1
ATOM 1570 N N . LEU B 1 64 ? -12.758 -10.633 -1.988 1 98.19 64 LEU B N 1
ATOM 1571 C CA . LEU B 1 64 ? -11.328 -10.828 -1.76 1 98.19 64 LEU B CA 1
ATOM 1572 C C . LEU B 1 64 ? -11 -10.742 -0.272 1 98.19 64 LEU B C 1
ATOM 1574 O O . LEU B 1 64 ? -10.195 -11.531 0.235 1 98.19 64 LEU B O 1
ATOM 1578 N N . SER B 1 65 ? -11.586 -9.773 0.43 1 98.31 65 SER B N 1
ATOM 1579 C CA . SER B 1 65 ? -11.391 -9.648 1.869 1 98.31 65 SER B CA 1
ATOM 1580 C C . SER B 1 65 ? -11.773 -10.922 2.6 1 98.31 65 SER B C 1
ATOM 1582 O O . SER B 1 65 ? -11.023 -11.414 3.445 1 98.31 65 SER B O 1
ATOM 1584 N N . LYS B 1 66 ? -12.898 -11.492 2.258 1 98.06 66 LYS B N 1
ATOM 1585 C CA . LYS B 1 66 ? -13.383 -12.727 2.871 1 98.06 66 LYS B CA 1
ATOM 1586 C C . LYS B 1 66 ? -12.461 -13.898 2.543 1 98.06 66 LYS B C 1
ATOM 1588 O O . LYS B 1 66 ? -12.203 -14.75 3.393 1 98.06 66 LYS B O 1
ATOM 1593 N N . LEU B 1 67 ? -12.031 -13.93 1.312 1 98 67 LEU B N 1
ATOM 1594 C CA . LEU B 1 67 ? -11.125 -14.984 0.867 1 98 67 LEU B CA 1
ATOM 1595 C C . LEU B 1 67 ? -9.836 -14.977 1.684 1 98 67 LEU B C 1
ATOM 1597 O O . LEU B 1 67 ? -9.406 -16.031 2.176 1 98 67 LEU B O 1
ATOM 1601 N N . LEU B 1 68 ? -9.234 -13.797 1.827 1 98.12 68 LEU B N 1
ATOM 1602 C CA . LEU B 1 68 ? -7.992 -13.672 2.58 1 98.12 68 LEU B CA 1
ATOM 1603 C C . LEU B 1 68 ? -8.188 -14.102 4.031 1 98.12 68 LEU B C 1
ATOM 1605 O O . LEU B 1 68 ? -7.367 -14.828 4.59 1 98.12 68 LEU B O 1
ATOM 1609 N N . GLU B 1 69 ? -9.273 -13.641 4.566 1 97.81 69 GLU B N 1
ATOM 1610 C CA . GLU B 1 69 ? -9.586 -13.992 5.949 1 97.81 69 GLU B CA 1
ATOM 1611 C C . GLU B 1 69 ? -9.805 -15.492 6.098 1 97.81 69 GLU B C 1
ATOM 1613 O O . GLU B 1 69 ? -9.258 -16.125 7.016 1 97.81 69 GLU B O 1
ATOM 1618 N N . PHE B 1 70 ? -10.531 -16.094 5.246 1 98.06 70 PHE B N 1
ATOM 1619 C CA . PHE B 1 70 ? -10.898 -17.5 5.316 1 98.06 70 PHE B CA 1
ATOM 1620 C C . PHE B 1 70 ? -9.656 -18.391 5.234 1 98.06 70 PHE B C 1
ATOM 1622 O O . PHE B 1 70 ? -9.539 -19.375 5.973 1 98.06 70 PHE B O 1
ATOM 1629 N N . TYR B 1 71 ? -8.695 -17.984 4.395 1 98.12 71 TYR B N 1
ATOM 1630 C CA . TYR B 1 71 ? -7.535 -18.828 4.164 1 98.12 71 TYR B CA 1
ATOM 1631 C C . TYR B 1 71 ? -6.359 -18.391 5.027 1 98.12 71 TYR B C 1
ATOM 1633 O O . TYR B 1 71 ? -5.246 -18.906 4.875 1 98.12 71 TYR B O 1
ATOM 1641 N N . GLY B 1 72 ? -6.598 -17.406 5.906 1 97.62 72 GLY B N 1
ATOM 1642 C CA . GLY B 1 72 ? -5.574 -16.969 6.848 1 97.62 72 GLY B CA 1
ATOM 1643 C C . GLY B 1 72 ? -4.398 -16.297 6.172 1 97.62 72 GLY B C 1
ATOM 1644 O O . GLY B 1 72 ? -3.246 -16.531 6.539 1 97.62 72 GLY B O 1
ATOM 1645 N N . ILE B 1 73 ? -4.676 -15.508 5.133 1 97.81 73 ILE B N 1
ATOM 1646 C CA . ILE B 1 73 ? -3.631 -14.758 4.449 1 97.81 73 ILE B CA 1
ATOM 1647 C C . ILE B 1 73 ? -3.545 -13.344 5.027 1 97.81 73 ILE B C 1
ATOM 1649 O O . ILE B 1 73 ? -4.488 -12.562 4.91 1 97.81 73 ILE B O 1
ATOM 1653 N N . SER B 1 74 ? -2.428 -13.078 5.652 1 96.12 74 SER B N 1
ATOM 1654 C CA . SER B 1 74 ? -2.191 -11.734 6.164 1 96.12 74 SER B CA 1
ATOM 1655 C C . SER B 1 74 ? -1.306 -10.93 5.223 1 96.12 74 SER B C 1
ATOM 1657 O O . SER B 1 74 ? -0.641 -11.492 4.352 1 96.12 74 SER B O 1
ATOM 1659 N N . LEU B 1 75 ? -1.37 -9.664 5.332 1 96.81 75 LEU B N 1
ATOM 1660 C CA . LEU B 1 75 ? -0.492 -8.797 4.562 1 96.81 75 LEU B CA 1
ATOM 1661 C C . LEU B 1 75 ? 0.723 -8.383 5.383 1 96.81 75 LEU B C 1
ATOM 1663 O O . LEU B 1 75 ? 0.602 -8.094 6.578 1 96.81 75 LEU B O 1
ATOM 1667 N N . VAL B 1 76 ? 1.869 -8.352 4.762 1 97 76 VAL B N 1
ATOM 1668 C CA . VAL B 1 76 ? 3.076 -7.84 5.402 1 97 76 VAL B CA 1
ATOM 1669 C C . VAL B 1 76 ? 2.9 -6.355 5.723 1 97 76 VAL B C 1
ATOM 1671 O O . VAL B 1 76 ? 2.344 -5.602 4.918 1 97 76 VAL B O 1
ATOM 1674 N N . GLU B 1 77 ? 3.324 -5.973 6.906 1 95.12 77 GLU B N 1
ATOM 1675 C CA . GLU B 1 77 ? 3.242 -4.555 7.25 1 95.12 77 GLU B CA 1
ATOM 1676 C C . GLU B 1 77 ? 4.125 -3.713 6.332 1 95.12 77 GLU B C 1
ATOM 1678 O O . GLU B 1 77 ? 5.301 -4.027 6.137 1 95.12 77 GLU B O 1
ATOM 1683 N N . PRO B 1 78 ? 3.512 -2.752 5.715 1 97.25 78 PRO B N 1
ATOM 1684 C CA . PRO B 1 78 ? 4.363 -1.883 4.898 1 97.25 78 PRO B CA 1
ATOM 1685 C C . PRO B 1 78 ? 5.43 -1.162 5.719 1 97.25 78 PRO B C 1
ATOM 1687 O O . PRO B 1 78 ? 5.199 -0.841 6.887 1 97.25 78 PRO B O 1
ATOM 1690 N N . ASN B 1 79 ? 6.527 -0.923 5.152 1 97.75 79 ASN B N 1
ATOM 1691 C CA . ASN B 1 79 ? 7.668 -0.229 5.742 1 97.75 79 ASN B CA 1
ATOM 1692 C C . ASN B 1 79 ? 8.445 0.561 4.695 1 97.75 79 ASN B C 1
ATOM 1694 O O . ASN B 1 79 ? 8.672 0.075 3.586 1 97.75 79 ASN B O 1
ATOM 1698 N N . PRO B 1 80 ? 8.891 1.788 5.051 1 98.12 80 PRO B N 1
ATOM 1699 C CA . PRO B 1 80 ? 9.648 2.568 4.07 1 98.12 80 PRO B CA 1
ATOM 1700 C C . PRO B 1 80 ? 10.883 1.831 3.555 1 98.12 80 PRO B C 1
ATOM 1702 O O . PRO B 1 80 ? 11.328 2.076 2.432 1 98.12 80 PRO B O 1
ATOM 1705 N N . VAL B 1 81 ? 11.406 0.909 4.332 1 98.25 81 VAL B N 1
ATOM 1706 C CA . VAL B 1 81 ? 12.594 0.174 3.918 1 98.25 81 VAL B CA 1
ATOM 1707 C C . VAL B 1 81 ? 12.297 -0.624 2.65 1 98.25 81 VAL B C 1
ATOM 1709 O O . VAL B 1 81 ? 13.18 -0.838 1.819 1 98.25 81 VAL B O 1
ATOM 1712 N N . HIS B 1 82 ? 11.055 -1.068 2.48 1 98.75 82 HIS B N 1
ATOM 1713 C CA . HIS B 1 82 ? 10.672 -1.729 1.238 1 98.75 82 HIS B CA 1
ATOM 1714 C C . HIS B 1 82 ? 10.969 -0.849 0.03 1 98.75 82 HIS B C 1
ATOM 1716 O O . HIS B 1 82 ? 11.453 -1.337 -0.996 1 98.75 82 HIS B O 1
ATOM 1722 N N . LEU B 1 83 ? 10.68 0.443 0.176 1 98.75 83 LEU B N 1
ATOM 1723 C CA . LEU B 1 83 ? 10.875 1.38 -0.925 1 98.75 83 LEU B CA 1
ATOM 1724 C C . LEU B 1 83 ? 12.359 1.574 -1.217 1 98.75 83 LEU B C 1
ATOM 1726 O O . LEU B 1 83 ? 12.758 1.696 -2.377 1 98.75 83 LEU B O 1
ATOM 1730 N N . ALA B 1 84 ? 13.156 1.613 -0.178 1 98.69 84 ALA B N 1
ATOM 1731 C CA . ALA B 1 84 ? 14.602 1.74 -0.352 1 98.69 84 ALA B CA 1
ATOM 1732 C C . ALA B 1 84 ? 15.172 0.537 -1.099 1 98.69 84 ALA B C 1
ATOM 1734 O O . ALA B 1 84 ? 15.914 0.696 -2.072 1 98.69 84 ALA B O 1
ATOM 1735 N N . ILE B 1 85 ? 14.773 -0.642 -0.638 1 98.75 85 ILE B N 1
ATOM 1736 C CA . ILE B 1 85 ? 15.25 -1.869 -1.271 1 98.75 85 ILE B CA 1
ATOM 1737 C C . ILE B 1 85 ? 14.75 -1.933 -2.711 1 98.75 85 ILE B C 1
ATOM 1739 O O . ILE B 1 85 ? 15.508 -2.264 -3.625 1 98.75 85 ILE B O 1
ATOM 1743 N N . ALA B 1 86 ? 13.461 -1.57 -2.916 1 98.75 86 ALA B N 1
ATOM 1744 C CA . ALA B 1 86 ? 12.883 -1.599 -4.258 1 98.75 86 ALA B CA 1
ATOM 1745 C C . ALA B 1 86 ? 13.633 -0.661 -5.199 1 98.75 86 ALA B C 1
ATOM 1747 O O . ALA B 1 86 ? 13.852 -0.992 -6.367 1 98.75 86 ALA B O 1
ATOM 1748 N N . TRP B 1 87 ? 13.961 0.513 -4.715 1 98 87 TRP B N 1
ATOM 1749 C CA . TRP B 1 87 ? 14.719 1.481 -5.5 1 98 87 TRP B CA 1
ATOM 1750 C C . TRP B 1 87 ? 16.031 0.879 -5.98 1 98 87 TRP B C 1
ATOM 1752 O O . TRP B 1 87 ? 16.391 0.997 -7.16 1 98 87 TRP B O 1
ATOM 1762 N N . GLU B 1 88 ? 16.734 0.24 -5.113 1 98.12 88 GLU B N 1
ATOM 1763 C CA . GLU B 1 88 ? 18.016 -0.391 -5.461 1 98.12 88 GLU B CA 1
ATOM 1764 C C . GLU B 1 88 ? 17.812 -1.51 -6.477 1 98.12 88 GLU B C 1
ATOM 1766 O O . GLU B 1 88 ? 18.609 -1.656 -7.41 1 98.12 88 GLU B O 1
ATOM 1771 N N . LEU B 1 89 ? 16.781 -2.301 -6.277 1 98.56 89 LEU B N 1
ATOM 1772 C CA . LEU B 1 89 ? 16.5 -3.416 -7.176 1 98.56 89 LEU B CA 1
ATOM 1773 C C . LEU B 1 89 ? 16.203 -2.918 -8.586 1 98.56 89 LEU B C 1
ATOM 1775 O O . LEU B 1 89 ? 16.625 -3.535 -9.57 1 98.56 89 LEU B O 1
ATOM 1779 N N . ARG B 1 90 ? 15.43 -1.809 -8.695 1 96.88 90 ARG B N 1
ATOM 1780 C CA . ARG B 1 90 ? 15.102 -1.267 -10.008 1 96.88 90 ARG B CA 1
ATOM 1781 C C . ARG B 1 90 ? 16.359 -0.795 -10.742 1 96.88 90 ARG B C 1
ATOM 1783 O O . ARG B 1 90 ? 16.453 -0.916 -11.961 1 96.88 90 ARG B O 1
ATOM 1790 N N . ARG B 1 91 ? 17.297 -0.297 -10 1 95.88 91 ARG B N 1
ATOM 1791 C CA . ARG B 1 91 ? 18.547 0.175 -10.57 1 95.88 91 ARG B CA 1
ATOM 1792 C C . ARG B 1 91 ? 19.422 -0.993 -11.031 1 95.88 91 ARG B C 1
ATOM 1794 O O . ARG B 1 91 ? 20.094 -0.907 -12.055 1 95.88 91 ARG B O 1
ATOM 1801 N N . LYS B 1 92 ? 19.312 -2.018 -10.242 1 97.5 92 LYS B N 1
ATOM 1802 C CA . LYS B 1 92 ? 20.188 -3.162 -10.477 1 97.5 92 LYS B CA 1
ATOM 1803 C C . LYS B 1 92 ? 19.594 -4.121 -11.5 1 97.5 92 LYS B C 1
ATOM 1805 O O . LYS B 1 92 ? 20.328 -4.742 -12.273 1 97.5 92 LYS B O 1
ATOM 1810 N N . TYR B 1 93 ? 18.234 -4.137 -11.422 1 97 93 TYR B N 1
ATOM 1811 C CA . TYR B 1 93 ? 17.531 -5.094 -12.266 1 97 93 TYR B CA 1
ATOM 1812 C C . TYR B 1 93 ? 16.484 -4.391 -13.125 1 97 93 TYR B C 1
ATOM 1814 O O . TYR B 1 93 ? 16.156 -3.223 -12.891 1 97 93 TYR B O 1
ATOM 1822 N N . THR B 1 94 ? 16.016 -4.711 -14.273 1 92.56 94 THR B N 1
ATOM 1823 C CA . THR B 1 94 ? 15 -4.133 -15.133 1 92.56 94 THR B CA 1
ATOM 1824 C C . THR B 1 94 ? 13.602 -4.555 -14.672 1 92.56 94 THR B C 1
ATOM 1826 O O . THR B 1 94 ? 12.82 -5.094 -15.461 1 92.56 94 THR B O 1
ATOM 1829 N N . LEU B 1 95 ? 13.352 -4.219 -13.352 1 97.38 95 LEU B N 1
ATOM 1830 C CA . LEU B 1 95 ? 12.047 -4.555 -12.805 1 97.38 95 LEU B CA 1
ATOM 1831 C C . LEU B 1 95 ? 11.078 -3.383 -12.945 1 97.38 95 LEU B C 1
ATOM 1833 O O . LEU B 1 95 ? 11.492 -2.223 -12.914 1 97.38 95 LEU B O 1
ATOM 1837 N N . THR B 1 96 ? 9.805 -3.691 -13.109 1 96.62 96 THR B N 1
ATOM 1838 C CA . THR B 1 96 ? 8.773 -2.658 -13.023 1 96.62 96 THR B CA 1
ATOM 1839 C C . THR B 1 96 ? 8.648 -2.141 -11.594 1 96.62 96 THR B C 1
ATOM 1841 O O . THR B 1 96 ? 9.25 -2.689 -10.672 1 96.62 96 THR B O 1
ATOM 1844 N N . HIS B 1 97 ? 7.945 -1.126 -11.43 1 96.81 97 HIS B N 1
ATOM 1845 C CA . HIS B 1 97 ? 7.719 -0.507 -10.125 1 96.81 97 HIS B CA 1
ATOM 1846 C C . HIS B 1 97 ? 7.176 -1.517 -9.125 1 96.81 97 HIS B C 1
ATOM 1848 O O . HIS B 1 97 ? 7.773 -1.732 -8.062 1 96.81 97 HIS B O 1
ATOM 1854 N N . PHE B 1 98 ? 6.121 -2.242 -9.5 1 97.5 98 PHE B N 1
ATOM 1855 C CA . PHE B 1 98 ? 5.488 -3.141 -8.547 1 97.5 98 PHE B CA 1
ATOM 1856 C C . PHE B 1 98 ? 6.289 -4.43 -8.406 1 97.5 98 PHE B C 1
ATOM 1858 O O . PHE B 1 98 ? 6.383 -4.992 -7.309 1 97.5 98 PHE B O 1
ATOM 1865 N N . ASP B 1 99 ? 6.934 -4.906 -9.461 1 98.38 99 ASP B N 1
ATOM 1866 C CA . ASP B 1 99 ? 7.797 -6.074 -9.328 1 98.38 99 ASP B CA 1
ATOM 1867 C C . ASP B 1 99 ? 8.898 -5.828 -8.297 1 98.38 99 ASP B C 1
ATOM 1869 O O . ASP B 1 99 ? 9.188 -6.695 -7.473 1 98.38 99 ASP B O 1
ATOM 1873 N N . SER B 1 100 ? 9.461 -4.648 -8.344 1 98.62 100 SER B N 1
ATOM 1874 C CA . SER B 1 100 ? 10.547 -4.316 -7.422 1 98.62 100 SER B CA 1
ATOM 1875 C C . SER B 1 100 ? 10.039 -4.223 -5.984 1 98.62 100 SER B C 1
ATOM 1877 O O . SER B 1 100 ? 10.727 -4.625 -5.051 1 98.62 100 SER B O 1
ATOM 1879 N N . LEU B 1 101 ? 8.859 -3.732 -5.793 1 98.56 101 LEU B N 1
ATOM 1880 C CA . LEU B 1 101 ? 8.289 -3.598 -4.457 1 98.56 101 LEU B CA 1
ATOM 1881 C C . LEU B 1 101 ? 7.988 -4.965 -3.854 1 98.56 101 LEU B C 1
ATOM 1883 O O . LEU B 1 101 ? 8.305 -5.219 -2.688 1 98.56 101 LEU B O 1
ATOM 1887 N N . HIS B 1 102 ? 7.367 -5.852 -4.645 1 98.81 102 HIS B N 1
ATOM 1888 C CA . HIS B 1 102 ? 7.062 -7.191 -4.145 1 98.81 102 HIS B CA 1
ATOM 1889 C C . HIS B 1 102 ? 8.336 -7.949 -3.789 1 98.81 102 HIS B C 1
ATOM 1891 O O . HIS B 1 102 ? 8.398 -8.609 -2.75 1 98.81 102 HIS B O 1
ATOM 1897 N N . ALA B 1 103 ? 9.344 -7.824 -4.625 1 98.88 103 ALA B N 1
ATOM 1898 C CA . ALA B 1 103 ? 10.633 -8.445 -4.32 1 98.88 103 ALA B CA 1
ATOM 1899 C C . ALA B 1 103 ? 11.234 -7.867 -3.043 1 98.88 103 ALA B C 1
ATOM 1901 O O . ALA B 1 103 ? 11.734 -8.609 -2.195 1 98.88 103 ALA B O 1
ATOM 1902 N N . ALA B 1 104 ? 11.156 -6.535 -2.896 1 98.88 104 ALA B N 1
ATOM 1903 C CA . ALA B 1 104 ? 11.711 -5.848 -1.732 1 98.88 104 ALA B CA 1
ATOM 1904 C C . ALA B 1 104 ? 11.055 -6.34 -0.444 1 98.88 104 ALA B C 1
ATOM 1906 O O . ALA B 1 104 ? 11.734 -6.543 0.564 1 98.88 104 ALA B O 1
ATOM 1907 N N . VAL B 1 105 ? 9.773 -6.57 -0.467 1 98.81 105 VAL B N 1
ATOM 1908 C CA . VAL B 1 105 ? 9.039 -7.043 0.702 1 98.81 105 VAL B CA 1
ATOM 1909 C C . VAL B 1 105 ? 9.547 -8.43 1.104 1 98.81 105 VAL B C 1
ATOM 1911 O O . VAL B 1 105 ? 9.812 -8.68 2.281 1 98.81 105 VAL B O 1
ATOM 1914 N N . ALA B 1 106 ? 9.68 -9.305 0.125 1 98.88 106 ALA B N 1
ATOM 1915 C CA . ALA B 1 106 ? 10.141 -10.664 0.401 1 98.88 106 ALA B CA 1
ATOM 1916 C C . ALA B 1 106 ? 11.562 -10.656 0.949 1 98.88 106 ALA B C 1
ATOM 1918 O O . ALA B 1 106 ? 11.859 -11.352 1.922 1 98.88 106 ALA B O 1
ATOM 1919 N N . ILE B 1 107 ? 12.391 -9.852 0.381 1 98.88 107 ILE B N 1
ATOM 1920 C CA . ILE B 1 107 ? 13.789 -9.758 0.793 1 98.88 107 ILE B CA 1
ATOM 1921 C C . ILE B 1 107 ? 13.875 -9.234 2.223 1 98.88 107 ILE B C 1
ATOM 1923 O O . ILE B 1 107 ? 14.57 -9.805 3.062 1 98.88 107 ILE B O 1
ATOM 1927 N N . ALA B 1 108 ? 13.141 -8.148 2.51 1 98.56 108 ALA B N 1
ATOM 1928 C CA . ALA B 1 108 ? 13.148 -7.551 3.844 1 98.56 108 ALA B CA 1
ATOM 1929 C C . ALA B 1 108 ? 12.625 -8.531 4.887 1 98.56 108 ALA B C 1
ATOM 1931 O O . ALA B 1 108 ? 13.094 -8.539 6.027 1 98.56 108 ALA B O 1
ATOM 1932 N N . ALA B 1 109 ? 11.664 -9.367 4.512 1 98.19 109 ALA B N 1
ATOM 1933 C CA . ALA B 1 109 ? 11.031 -10.305 5.438 1 98.19 109 ALA B CA 1
ATOM 1934 C C . ALA B 1 109 ? 11.867 -11.57 5.582 1 98.19 109 ALA B C 1
ATOM 1936 O O . ALA B 1 109 ? 11.641 -12.375 6.492 1 98.19 109 ALA B O 1
ATOM 1937 N N . GLY B 1 110 ? 12.844 -11.75 4.711 1 98.31 110 GLY B N 1
ATOM 1938 C CA . GLY B 1 110 ? 13.586 -12.992 4.684 1 98.31 110 GLY B CA 1
ATOM 1939 C C . GLY B 1 110 ? 12.742 -14.188 4.293 1 98.31 110 GLY B C 1
ATOM 1940 O O . GLY B 1 110 ? 12.914 -15.281 4.836 1 98.31 110 GLY B O 1
ATOM 1941 N N . GLU B 1 111 ? 11.742 -13.977 3.471 1 98.62 111 GLU B N 1
ATOM 1942 C CA . GLU B 1 111 ? 10.82 -15.016 3.035 1 98.62 111 GLU B CA 1
ATOM 1943 C C . GLU B 1 111 ? 10.859 -15.188 1.519 1 98.62 111 GLU B C 1
ATOM 1945 O O . GLU B 1 111 ? 11.227 -14.266 0.792 1 98.62 111 GLU B O 1
ATOM 1950 N N . PRO B 1 112 ? 10.531 -16.328 1.012 1 98.75 112 PRO B N 1
ATOM 1951 C CA . PRO B 1 112 ? 10.469 -16.5 -0.442 1 98.75 112 PRO B CA 1
ATOM 1952 C C . PRO B 1 112 ? 9.289 -15.766 -1.071 1 98.75 112 PRO B C 1
ATOM 1954 O O . PRO B 1 112 ? 8.289 -15.492 -0.394 1 98.75 112 PRO B O 1
ATOM 1957 N N . LEU B 1 113 ? 9.445 -15.414 -2.344 1 98.88 113 LEU B N 1
ATOM 1958 C CA . LEU B 1 113 ? 8.375 -14.859 -3.162 1 98.88 113 LEU B CA 1
ATOM 1959 C C . LEU B 1 113 ? 7.902 -15.867 -4.203 1 98.88 113 LEU B C 1
ATOM 1961 O O . LEU B 1 113 ? 8.703 -16.375 -4.984 1 98.88 113 LEU B O 1
ATOM 1965 N N . ALA B 1 114 ? 6.652 -16.172 -4.16 1 98.81 114 ALA B N 1
ATOM 1966 C CA . ALA B 1 114 ? 6.059 -17.047 -5.176 1 98.81 114 ALA B CA 1
ATOM 1967 C C . ALA B 1 114 ? 5.316 -16.219 -6.23 1 98.81 114 ALA B C 1
ATOM 1969 O O . ALA B 1 114 ? 4.434 -15.43 -5.902 1 98.81 114 ALA B O 1
ATOM 1970 N N . SER B 1 115 ? 5.672 -16.406 -7.41 1 98.75 115 SER B N 1
ATOM 1971 C CA . SER B 1 115 ? 5.062 -15.695 -8.539 1 98.75 115 SER B CA 1
ATOM 1972 C C . SER B 1 115 ? 5.113 -16.547 -9.805 1 98.75 115 SER B C 1
ATOM 1974 O O . SER B 1 115 ? 6.02 -17.359 -9.984 1 98.75 115 SER B O 1
ATOM 1976 N N . TYR B 1 116 ? 4.129 -16.359 -10.656 1 98.25 116 TYR B N 1
ATOM 1977 C CA . TYR B 1 116 ? 4.16 -17 -11.961 1 98.25 116 TYR B CA 1
ATOM 1978 C C . TYR B 1 116 ? 5.098 -16.266 -12.906 1 98.25 116 TYR B C 1
ATOM 1980 O O . TYR B 1 116 ? 5.469 -16.781 -13.961 1 98.25 116 TYR B O 1
ATOM 1988 N N . ASP B 1 117 ? 5.398 -15 -12.617 1 97.5 117 ASP B N 1
ATOM 1989 C CA . ASP B 1 117 ? 6.324 -14.211 -13.43 1 97.5 117 ASP B CA 1
ATOM 1990 C C . ASP B 1 117 ? 7.77 -14.609 -13.148 1 97.5 117 ASP B C 1
ATOM 1992 O O . ASP B 1 117 ? 8.281 -14.383 -12.055 1 97.5 117 ASP B O 1
ATOM 1996 N N . GLU B 1 118 ? 8.477 -15.078 -14.086 1 96.94 118 GLU B N 1
ATOM 1997 C CA . GLU B 1 118 ? 9.812 -15.641 -13.922 1 96.94 118 GLU B CA 1
ATOM 1998 C C . GLU B 1 118 ? 10.875 -14.555 -13.938 1 96.94 118 GLU B C 1
ATOM 2000 O O . GLU B 1 118 ? 12.062 -14.836 -13.797 1 96.94 118 GLU B O 1
ATOM 2005 N N . ILE B 1 119 ? 10.422 -13.281 -14.031 1 97.5 119 ILE B N 1
ATOM 2006 C CA . ILE B 1 119 ? 11.367 -12.164 -14.016 1 97.5 119 ILE B CA 1
ATOM 2007 C C . ILE B 1 119 ? 12.141 -12.164 -12.703 1 97.5 119 ILE B C 1
ATOM 2009 O O . ILE B 1 119 ? 13.273 -11.68 -12.641 1 97.5 119 ILE B O 1
ATOM 2013 N N . TYR B 1 120 ? 11.625 -12.742 -11.711 1 98.38 120 TYR B N 1
ATOM 2014 C CA . TYR B 1 120 ? 12.203 -12.711 -10.367 1 98.38 120 TYR B CA 1
ATOM 2015 C C . TYR B 1 120 ? 13.398 -13.648 -10.266 1 98.38 120 TYR B C 1
ATOM 2017 O O . TYR B 1 120 ? 14.188 -13.555 -9.328 1 98.38 120 TYR B O 1
ATOM 2025 N N . ARG B 1 121 ? 13.547 -14.547 -11.234 1 97.62 121 ARG B N 1
ATOM 2026 C CA . ARG B 1 121 ? 14.68 -15.469 -11.227 1 97.62 121 ARG B CA 1
ATOM 2027 C C . ARG B 1 121 ? 16 -14.711 -11.312 1 97.62 121 ARG B C 1
ATOM 2029 O O . ARG B 1 121 ? 17.031 -15.188 -10.828 1 97.62 121 ARG B O 1
ATOM 2036 N N . ARG B 1 122 ? 15.977 -13.586 -11.797 1 96.88 122 ARG B N 1
ATOM 2037 C CA . ARG B 1 122 ? 17.203 -12.836 -12.055 1 96.88 122 ARG B CA 1
ATOM 2038 C C . ARG B 1 122 ? 17.641 -12.07 -10.812 1 96.88 122 ARG B C 1
ATOM 2040 O O . ARG B 1 122 ? 18.781 -11.586 -10.742 1 96.88 122 ARG B O 1
ATOM 2047 N N . VAL B 1 123 ? 16.75 -11.891 -9.875 1 98.56 123 VAL B N 1
ATOM 2048 C CA . VAL B 1 123 ? 17.047 -11.102 -8.688 1 98.56 123 VAL B CA 1
ATOM 2049 C C . VAL B 1 123 ? 17.844 -11.953 -7.691 1 98.56 123 VAL B C 1
ATOM 2051 O O . VAL B 1 123 ? 17.266 -12.758 -6.953 1 98.56 123 VAL B O 1
ATOM 2054 N N . LYS B 1 124 ? 19.094 -11.742 -7.523 1 98.44 124 LYS B N 1
ATOM 2055 C CA . LYS B 1 124 ? 20 -12.594 -6.77 1 98.44 124 LYS B CA 1
ATOM 2056 C C . LYS B 1 124 ? 19.703 -12.547 -5.277 1 98.44 124 LYS B C 1
ATOM 2058 O O . LYS B 1 124 ? 19.906 -13.531 -4.562 1 98.44 124 LYS B O 1
ATOM 2063 N N . GLU B 1 125 ? 19.219 -11.453 -4.777 1 98.56 125 GLU B N 1
ATOM 2064 C CA . GLU B 1 125 ? 18.953 -11.258 -3.357 1 98.56 125 GLU B CA 1
ATOM 2065 C C . GLU B 1 125 ? 17.656 -11.969 -2.938 1 98.56 125 GLU B C 1
ATOM 2067 O O . GLU B 1 125 ? 17.391 -12.102 -1.745 1 98.56 125 GLU B O 1
ATOM 2072 N N . LEU B 1 126 ? 16.891 -12.461 -3.947 1 98.75 126 LEU B N 1
ATOM 2073 C CA . LEU B 1 126 ? 15.523 -12.93 -3.709 1 98.75 126 LEU B CA 1
ATOM 2074 C C . LEU B 1 126 ? 15.453 -14.453 -3.789 1 98.75 126 LEU B C 1
ATOM 2076 O O . LEU B 1 126 ? 16.016 -15.055 -4.703 1 98.75 126 LEU B O 1
ATOM 2080 N N . LYS B 1 127 ? 14.867 -15.055 -2.805 1 98.5 127 LYS B N 1
ATOM 2081 C CA . LYS B 1 127 ? 14.461 -16.453 -2.957 1 98.5 127 LYS B CA 1
ATOM 2082 C C . LYS B 1 127 ? 13.148 -16.562 -3.73 1 98.5 127 LYS B C 1
ATOM 2084 O O . LYS B 1 127 ? 12.07 -16.344 -3.168 1 98.5 127 LYS B O 1
ATOM 2089 N N . TYR B 1 128 ? 13.273 -16.875 -4.965 1 98.56 128 TYR B N 1
ATOM 2090 C CA . TYR B 1 128 ? 12.125 -16.984 -5.859 1 98.56 128 TYR B CA 1
ATOM 2091 C C . TYR B 1 128 ? 11.641 -18.422 -5.965 1 98.56 128 TYR B C 1
ATOM 2093 O O . TYR B 1 128 ? 12.445 -19.344 -6.047 1 98.56 128 TYR B O 1
ATOM 2101 N N . ILE B 1 129 ? 10.32 -18.609 -5.949 1 98 129 ILE B N 1
ATOM 2102 C CA . ILE B 1 129 ? 9.758 -19.922 -6.211 1 98 129 ILE B CA 1
ATOM 2103 C C . ILE B 1 129 ? 8.586 -19.797 -7.188 1 98 129 ILE B C 1
ATOM 2105 O O . ILE B 1 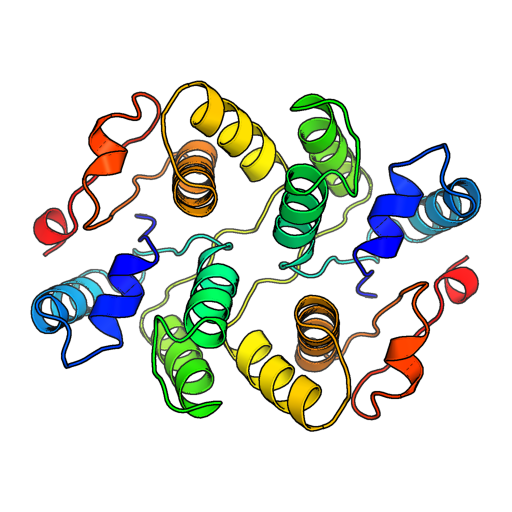129 ? 7.82 -18.844 -7.125 1 98 129 ILE B O 1
ATOM 2109 N N . HIS B 1 130 ? 8.531 -20.781 -8.062 1 98.38 130 HIS B N 1
ATOM 2110 C CA . HIS B 1 130 ? 7.34 -20.906 -8.898 1 98.38 130 HIS B CA 1
ATOM 2111 C C . HIS B 1 130 ? 6.184 -21.531 -8.125 1 98.38 130 HIS B C 1
ATOM 2113 O O . HIS B 1 130 ? 6.375 -22.516 -7.406 1 98.38 130 HIS B O 1
ATOM 2119 N N . PRO B 1 131 ? 4.941 -20.984 -8.273 1 98 131 PRO B N 1
ATOM 2120 C CA . PRO B 1 131 ? 3.83 -21.469 -7.453 1 98 131 PRO B CA 1
ATOM 2121 C C . PRO B 1 131 ? 3.604 -22.969 -7.59 1 98 131 PRO B C 1
ATOM 2123 O O . PRO B 1 131 ? 3.16 -23.625 -6.641 1 98 131 PRO B O 1
ATOM 2126 N N . SER B 1 132 ? 3.92 -23.531 -8.695 1 96.69 132 SER B N 1
ATOM 2127 C CA . SER B 1 132 ? 3.701 -24.969 -8.906 1 96.69 132 SER B CA 1
ATOM 2128 C C . SER B 1 132 ? 4.441 -25.797 -7.859 1 96.69 132 SER B C 1
ATOM 2130 O O . SER B 1 132 ? 4.047 -26.922 -7.562 1 96.69 132 SER B O 1
ATOM 2132 N N . SER B 1 133 ? 5.48 -25.203 -7.266 1 96.31 133 SER B N 1
ATOM 2133 C CA . SER B 1 133 ? 6.254 -25.906 -6.258 1 96.31 133 SER B CA 1
ATOM 2134 C C . SER B 1 133 ? 5.504 -25.984 -4.93 1 96.31 133 SER B C 1
ATOM 2136 O O . SER B 1 133 ? 5.887 -26.734 -4.031 1 96.31 133 SER B O 1
ATOM 2138 N N . LEU B 1 134 ? 4.457 -25.172 -4.773 1 96.5 134 LEU B N 1
ATOM 2139 C CA . LEU B 1 134 ? 3.654 -25.141 -3.555 1 96.5 134 LEU B CA 1
ATOM 2140 C C . LEU B 1 134 ? 2.441 -26.047 -3.676 1 96.5 134 LEU B C 1
ATOM 2142 O O . LEU B 1 134 ? 1.639 -26.156 -2.744 1 96.5 134 LEU B O 1
ATOM 2146 N N . ALA B 1 135 ? 2.223 -26.672 -4.844 1 91.06 135 ALA B N 1
ATOM 2147 C CA . AL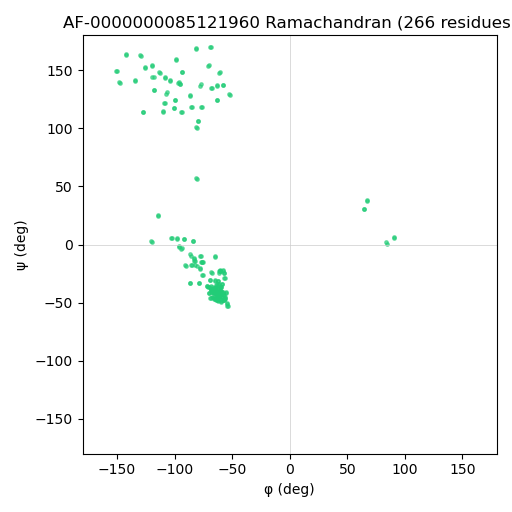A B 1 135 ? 1.031 -27.469 -5.137 1 91.06 135 ALA B CA 1
ATOM 2148 C C . ALA B 1 135 ? 1.029 -28.766 -4.344 1 91.06 135 ALA B C 1
ATOM 2150 O O . ALA B 1 135 ? 2.09 -29.297 -4.012 1 91.06 135 ALA B O 1
#

Foldseek 3Di:
DEEEALQLLLLCLDPPRPCNVVSVVLLQLCQQPYEYEPCSVVVVVVCCVVVVDPDDPPVSVVVSVVSCVVSNYYYDDDDCQLVVQLVVCVVVAVDDSRRSSRQSSCLVVVHAYEYCDCSCVPVPSHRYDHSSVSD/DEEEALQLLLLCLDPPRPCNVVSVVLLQLCQQPYEYEPCSVVVVVVCCVVVVDPDDPPVSVVVSVVSCVVSNYYYDDDDCQLVVQLVVCVVVAVDDSRRSSRQSSCLVVVHAYEYCDCSCVVVPSHRYDHSSVSD

Nearest PDB structures (foldseek):
  5x3t-assembly1_H  TM=8.068E-01  e=5.838E-05  Mycobacterium tuberculosis H37Rv
  3zvk-assembly1_D  TM=7.038E-01  e=1.022E-04  Rickettsia felis
  5wz4-assembly1_B  TM=7.348E-01  e=1.022E-04  Mycobacterium tuberculosis H37Rv
  7by2-assembly1_B-2  TM=8.003E-01  e=7.262E-04  Klebsiella pneumoniae
  2fe1-assembly1_A-2  TM=6.744E-01  e=1.143E-04  Pyrobaculum aerophilum str. IM2

Secondary structure (DSSP, 8-state):
-EEE-HHHHHHHH-TTSTTHHHHHHHHHHTTTSEEE-TTHHHHHHHHHHHTSS---TTHHHHHHHHHHHHTT-EEPPP-HHHHHHHHHHHHHS---HHHHHHHHHHHHHT--EE-S-GGGGG-TTS-EE-GGGG-/-EEE-HHHHHHHH-TTSTTHHHHHHHHHHTTTSEEE-TTHHHHHHHHHHHTSS---TTHHHHHHHHHHHHTT-EEPPP-HHHHHHHHHHHHHS---HHHHHHHHHHHHHT--EE-S-GGGGG-TTS-EE-GGGG-

Radius of gyration: 18.59 Å; Cα contacts (8 Å, |Δi|>4): 440; chains: 2; bounding box: 40×53×38 Å

Organism: Pyrolobus fumarii (strain DSM 11204 / 1A) (NCBI:txid694429)

Solvent-accessible surface area (backbone atoms only — not comparable to full-atom values): 14295 Å² total; per-residue (Å²): 108,36,30,40,37,58,64,44,55,50,19,50,74,29,83,86,36,93,47,14,69,60,36,45,51,26,48,65,71,37,49,61,41,38,31,30,45,52,61,39,62,59,50,52,51,50,33,39,73,72,60,81,39,85,74,59,81,50,58,49,30,51,49,49,36,50,50,31,59,74,38,44,44,48,59,48,80,75,52,41,51,28,56,27,47,13,54,52,41,36,73,74,38,98,48,52,75,64,57,18,38,49,50,18,45,21,45,75,67,74,29,35,36,29,30,80,63,68,75,48,70,72,41,83,84,45,53,62,40,54,54,76,78,62,93,107,35,30,41,36,60,65,44,56,50,19,50,72,28,84,86,37,93,49,13,68,60,36,43,50,26,49,66,72,37,50,60,39,39,31,30,46,54,61,38,61,59,50,52,52,50,33,40,74,72,61,80,39,87,76,60,81,51,57,50,30,50,52,49,37,51,50,31,58,74,39,44,45,48,60,46,79,74,52,40,51,29,55,28,46,14,53,53,42,38,73,75,38,97,48,53,76,64,57,17,38,51,50,18,42,21,45,75,68,73,31,34,36,28,31,81,63,68,75,49,71,72,41,83,82,46,51,62,40,54,54,77,78,61,93